Protein AF-0000000084674716 (afdb_homodimer)

Secondary structure (DSSP, 8-state):
--B-TTT-PBPEEE--TT--S-EEE-TTT--EE---PEEEEEEEEEETTEEEEEEE-SSSSTT-EE-SEEE--TT--HHHHHHHHHHHHH---EEEEEEEEEEEEGGGTEEEEEEEEEESSS-----TTEEEEEEE-GGGS-GGGBS-HHHHHHHHHHHHHHHHT----EEEE--------/--B-TTT-PBPEEE--TT--S-EEE-TTT--EE----EEEEEEEEEETTEEEEEEE-SSSSTT-EE-SEEE--TT--HHHHHHHHHHHHH---EEEEEEEEEEEEGGGTEEEEEEEEEESSS-----TTEEEEEEE-GGGS-GGGBS-HHHHHHHHHHHHHHHHT----EEEE--------

Solvent-accessible surface area (backbone atoms only — not comparable to full-atom values): 18990 Å² total; per-residue (Å²): 130,45,19,23,34,80,81,26,44,63,40,42,78,42,60,52,89,98,48,92,49,79,30,45,30,19,82,84,82,64,50,74,53,84,62,53,35,39,44,31,18,13,30,48,35,29,55,92,80,24,38,47,36,28,24,27,57,42,82,81,57,55,70,18,32,35,52,32,49,39,73,35,49,63,59,45,39,63,65,55,31,8,50,50,26,24,30,52,31,29,43,34,54,68,42,82,72,38,77,30,43,34,37,26,28,23,86,75,25,32,35,40,36,34,20,40,22,34,44,74,64,89,67,54,40,49,23,87,57,19,71,38,55,48,75,28,46,77,92,64,48,60,77,90,40,47,54,46,70,69,48,52,52,50,52,53,51,47,59,57,24,57,76,69,70,49,77,72,69,45,78,44,80,49,76,75,78,70,74,78,127,130,45,19,24,35,78,78,26,43,62,40,43,79,44,60,52,89,96,50,93,48,78,30,44,30,17,80,85,81,63,50,71,54,83,61,54,36,39,43,32,17,12,32,47,34,30,56,93,81,23,36,47,35,27,23,27,58,41,82,84,56,54,71,18,34,35,51,32,50,38,71,34,48,64,61,44,38,63,66,53,30,9,50,50,26,24,31,51,29,28,43,36,54,68,43,79,71,37,77,30,43,33,37,26,28,22,87,76,25,33,36,40,37,33,20,40,22,35,45,74,63,89,67,56,41,48,22,88,55,18,70,39,54,48,75,28,44,79,91,64,49,60,78,90,41,47,54,45,71,69,49,50,51,51,51,53,52,48,60,57,23,57,76,68,71,50,78,71,69,44,76,44,79,49,77,73,80,71,74,78,128

Organism: Aquipseudomonas alcaligenes (strain ATCC 14909 / DSM 50342 / CCUG 1425 / JCM 20561 / NBRC 14159 / NCIMB 9945 / NCTC 10367 / 1577) (NCBI:txid1215092)

Foldseek 3Di:
DAADPPPGHGWDWDADVVGDGTFTAGPVPGDTDDDAFWEKAAEQEDDVQKTKWFQFCDDDLHRFIFTQIGTDDPPDDSVRRHQVSCCQAKVFGWDDWDWAEWEDEVVRRYIYTYTYTYTPDDPIFGHPGGPTMDIDHPVRDPLVRHRDPVRNVRSVLVNVCVVVVHGDHYYYYDDPDDPPD/DAADPPPGHGWDWDADPVGDGTFTAHPVPGDTDDDAFWEKAAEQEDDVQKTKWFQFCDDDLHRFIFTQIGTDDPPDDSVRRHQVSCCQAKVFGWDDWDWAEWEDEVVRRYIYTYTYTYTPDDPIFGHPGGPTMDIDHPVRDPLVRHRDVVRNVRSVLVNVCVVVVHGDHYYYYDDPDPPPD

InterPro domains:
  IPR000086 NUDIX hydrolase domain [PF00293] (38-143)
  IPR000086 NUDIX hydrolase domain [PS51462] (36-159)
  IPR000214 Zinc finger, DNA glycosylase/AP lyase-type [PS51066] (1-31)
  IPR015797 NUDIX hydrolase-like domain superfamily [SSF55811] (2-163)
  IPR029401 Nudix hydrolase, N-terminal [PF14803] (2-35)

Radius of gyration: 21.81 Å; Cα contacts (8 Å, |Δi|>4): 860; chains: 2; bounding box: 57×58×64 Å

Structure (mmCIF, N/CA/C/O backbone):
data_AF-0000000084674716-model_v1
#
loop_
_entity.id
_entity.type
_entity.pdbx_description
1 polymer 'Putative hydrolase'
#
loop_
_atom_site.group_PDB
_atom_site.id
_atom_site.type_symbol
_atom_site.label_atom_id
_atom_site.label_alt_id
_atom_site.label_comp_id
_atom_site.label_asym_id
_atom_site.label_entity_id
_atom_site.label_seq_id
_atom_site.pdbx_PDB_ins_code
_atom_site.Cartn_x
_atom_site.Cartn_y
_atom_site.Cartn_z
_atom_site.occupancy
_atom_site.B_iso_or_equiv
_atom_site.auth_seq_id
_atom_site.auth_comp_id
_atom_site.auth_asym_id
_atom_site.auth_atom_id
_atom_site.pdbx_PDB_model_num
ATOM 1 N N . MET A 1 1 ? -18.391 -5.98 7.984 1 93.94 1 MET A N 1
ATOM 2 C CA . MET A 1 1 ? -19.281 -5.945 6.836 1 93.94 1 MET A CA 1
ATOM 3 C C . MET A 1 1 ? -20.5 -6.848 7.07 1 93.94 1 MET A C 1
ATOM 5 O O . MET A 1 1 ? -20.344 -8.008 7.453 1 93.94 1 MET A O 1
ATOM 9 N N . LYS A 1 2 ? -21.688 -6.324 6.836 1 97.12 2 LYS A N 1
ATOM 10 C CA . LYS A 1 2 ? -22.906 -7.055 7.172 1 97.12 2 LYS A CA 1
ATOM 11 C C . LYS A 1 2 ? -23.719 -7.383 5.918 1 97.12 2 LYS A C 1
ATOM 13 O O . LYS A 1 2 ? -24.422 -8.391 5.875 1 97.12 2 LYS A O 1
ATOM 18 N N . PHE A 1 3 ? -23.594 -6.566 4.949 1 98.31 3 PHE A N 1
ATOM 19 C CA . PHE A 1 3 ? -24.438 -6.738 3.768 1 98.31 3 PHE A CA 1
ATOM 20 C C . PHE A 1 3 ? -23.594 -6.676 2.496 1 98.31 3 PHE A C 1
ATOM 22 O O . PHE A 1 3 ? -22.578 -5.992 2.457 1 98.31 3 PHE A O 1
ATOM 29 N N . CYS A 1 4 ? -24.078 -7.336 1.462 1 98.25 4 CYS A N 1
ATOM 30 C CA . CYS A 1 4 ? -23.438 -7.418 0.155 1 98.25 4 CYS A CA 1
ATOM 31 C C . CYS A 1 4 ? -23.531 -6.094 -0.589 1 98.25 4 CYS A C 1
ATOM 33 O O . CYS A 1 4 ? -24.625 -5.543 -0.735 1 98.25 4 CYS A O 1
ATOM 35 N N . SER A 1 5 ? -22.438 -5.629 -1.097 1 97.56 5 SER A N 1
ATOM 36 C CA . SER A 1 5 ? -22.422 -4.348 -1.799 1 97.56 5 SER A CA 1
ATOM 37 C C . SER A 1 5 ? -22.984 -4.492 -3.213 1 97.56 5 SER A C 1
ATOM 39 O O . SER A 1 5 ? -23.203 -3.492 -3.902 1 97.56 5 SER A O 1
ATOM 41 N N . GLN A 1 6 ? -23.188 -5.668 -3.625 1 97.31 6 GLN A N 1
ATOM 42 C CA . GLN A 1 6 ? -23.641 -5.918 -4.988 1 97.31 6 GLN A CA 1
ATOM 43 C C . GLN A 1 6 ? -25.156 -6.094 -5.031 1 97.31 6 GLN A C 1
ATOM 45 O O . GLN A 1 6 ? -25.828 -5.59 -5.938 1 97.31 6 GLN A O 1
ATOM 50 N N . CYS A 1 7 ? -25.781 -6.773 -4.035 1 97.94 7 CYS A N 1
ATOM 51 C CA . CYS A 1 7 ? -27.203 -7.066 -4.16 1 97.94 7 CYS A CA 1
ATOM 52 C C . CYS A 1 7 ? -27.953 -6.68 -2.889 1 97.94 7 CYS A C 1
ATOM 54 O O . CYS A 1 7 ? -29.188 -6.785 -2.83 1 97.94 7 CYS A O 1
ATOM 56 N N . GLY A 1 8 ? -27.25 -6.332 -1.871 1 96.81 8 GLY A N 1
ATOM 57 C CA . GLY A 1 8 ? -27.891 -5.848 -0.655 1 96.81 8 GLY A CA 1
ATOM 58 C C . GLY A 1 8 ? -28.25 -6.961 0.312 1 96.81 8 GLY A C 1
ATOM 59 O O . GLY A 1 8 ? -28.75 -6.699 1.409 1 96.81 8 GLY A O 1
ATOM 60 N N . GLY A 1 9 ? -27.953 -8.148 -0.053 1 97.19 9 GLY A N 1
ATOM 61 C CA . GLY A 1 9 ? -28.25 -9.266 0.833 1 97.19 9 GLY A CA 1
ATOM 62 C C . GLY A 1 9 ? -27.25 -9.398 1.966 1 97.19 9 GLY A C 1
ATOM 63 O O . GLY A 1 9 ? -26.125 -8.891 1.878 1 97.19 9 GLY A O 1
ATOM 64 N N . PRO A 1 10 ? -27.672 -10.086 3.01 1 98 10 PRO A N 1
ATOM 65 C CA . PRO A 1 10 ? -26.734 -10.328 4.102 1 98 10 PRO A CA 1
ATOM 66 C C . PRO A 1 10 ? -25.562 -11.219 3.688 1 98 10 PRO A C 1
ATOM 68 O O . PRO A 1 10 ? -25.75 -12.156 2.908 1 98 10 PRO A O 1
ATOM 71 N N . VAL A 1 11 ? -24.359 -10.906 4.219 1 98.12 11 VAL A N 1
ATOM 72 C CA . VAL A 1 11 ? -23.188 -11.719 3.893 1 98.12 11 VAL A CA 1
ATOM 73 C C . VAL A 1 11 ? -22.875 -12.664 5.055 1 98.12 11 VAL A C 1
ATOM 75 O O . VAL A 1 11 ? -23.297 -12.422 6.188 1 98.12 11 VAL A O 1
ATOM 78 N N . GLU A 1 12 ? -22.234 -13.703 4.781 1 97.56 12 GLU A N 1
ATOM 79 C CA . GLU A 1 12 ? -21.766 -14.656 5.781 1 97.56 12 GLU A CA 1
ATOM 80 C C . GLU A 1 12 ? -20.281 -14.969 5.602 1 97.56 12 GLU A C 1
ATOM 82 O O . GLU A 1 12 ? -19.719 -14.75 4.523 1 97.56 12 GLU A O 1
ATOM 87 N N . GLN A 1 13 ? -19.672 -15.414 6.703 1 96.31 13 GLN A N 1
ATOM 88 C CA . GLN A 1 13 ? -18.266 -15.82 6.613 1 96.31 13 GLN A CA 1
ATOM 89 C C . GLN A 1 13 ? -18.141 -17.297 6.254 1 96.31 13 GLN A C 1
ATOM 91 O O . GLN A 1 13 ? -18.688 -18.156 6.953 1 96.31 13 GLN A O 1
ATOM 96 N N . ARG A 1 14 ? -17.562 -17.562 5.145 1 95.38 14 ARG A N 1
ATOM 97 C CA . ARG A 1 14 ? -17.266 -18.922 4.73 1 95.38 14 ARG A CA 1
ATOM 98 C C . ARG A 1 14 ? -16 -19 3.896 1 95.38 14 ARG A C 1
ATOM 100 O O . ARG A 1 14 ? -15.484 -17.969 3.455 1 95.38 14 ARG A O 1
ATOM 107 N N . ILE A 1 15 ? -15.438 -20.156 3.805 1 94.31 15 ILE A N 1
ATOM 108 C CA . ILE A 1 15 ? -14.273 -20.375 2.955 1 94.31 15 ILE A CA 1
ATOM 109 C C . ILE A 1 15 ? -14.719 -20.797 1.56 1 94.31 15 ILE A C 1
ATOM 111 O O . ILE A 1 15 ? -15.234 -21.906 1.375 1 94.31 15 ILE A O 1
ATOM 115 N N . PRO A 1 16 ? -14.594 -19.906 0.6 1 92.44 16 PRO A N 1
ATOM 116 C CA . PRO A 1 16 ? -14.984 -20.266 -0.764 1 92.44 16 PRO A CA 1
ATOM 117 C C . PRO A 1 16 ? -14.164 -21.422 -1.324 1 92.44 16 PRO A C 1
ATOM 119 O O . PRO A 1 16 ? -13.102 -21.75 -0.787 1 92.44 16 PRO A O 1
ATOM 122 N N . GLN A 1 17 ? -14.688 -22.016 -2.398 1 84.94 17 GLN A N 1
ATOM 123 C CA . GLN A 1 17 ? -13.93 -23.047 -3.086 1 84.94 17 GLN A CA 1
ATOM 124 C C . GLN A 1 17 ? -12.609 -22.484 -3.623 1 84.94 17 GLN A C 1
ATOM 126 O O . GLN A 1 17 ? -12.586 -21.422 -4.234 1 84.94 17 GLN A O 1
ATOM 131 N N . GLY A 1 18 ? -11.547 -23.156 -3.416 1 80.62 18 GLY A N 1
ATOM 132 C CA . GLY A 1 18 ? -10.25 -22.719 -3.922 1 80.62 18 GLY A CA 1
ATOM 133 C C . GLY A 1 18 ? -9.57 -21.719 -3.025 1 80.62 18 GLY A C 1
ATOM 134 O O . GLY A 1 18 ? -8.469 -21.25 -3.332 1 80.62 18 GLY A O 1
ATOM 135 N N . ASP A 1 19 ? -10.297 -21.375 -1.939 1 87.62 19 ASP A N 1
ATOM 136 C CA . ASP A 1 19 ? -9.766 -20.422 -0.97 1 87.62 19 ASP A CA 1
ATOM 137 C C . ASP A 1 19 ? -9.477 -21.094 0.365 1 87.62 19 ASP A C 1
ATOM 139 O O . ASP A 1 19 ? -9.883 -22.234 0.593 1 87.62 19 ASP A O 1
ATOM 143 N N . ASN A 1 20 ? -8.539 -20.484 1.093 1 86.25 20 ASN A N 1
ATOM 144 C CA . ASN A 1 20 ? -8.188 -21.094 2.371 1 86.25 20 ASN A CA 1
ATOM 145 C C . ASN A 1 20 ? -8.469 -20.156 3.537 1 86.25 20 ASN A C 1
ATOM 147 O O . ASN A 1 20 ? -7.973 -20.375 4.645 1 86.25 20 ASN A O 1
ATOM 151 N N . ARG A 1 21 ? -9.18 -19.094 3.271 1 90.5 21 ARG A N 1
ATOM 152 C CA . ARG A 1 21 ? -9.477 -18.109 4.316 1 90.5 21 ARG A CA 1
ATOM 153 C C . ARG A 1 21 ? -10.969 -17.797 4.359 1 90.5 21 ARG A C 1
ATOM 155 O O . ARG A 1 21 ? -11.664 -17.938 3.35 1 90.5 21 ARG A O 1
ATOM 162 N N . LEU A 1 22 ? -11.375 -17.422 5.559 1 94.5 22 LEU A N 1
ATOM 163 C CA . LEU A 1 22 ? -12.75 -16.969 5.688 1 94.5 22 LEU A CA 1
ATOM 164 C C . LEU A 1 22 ? -12.961 -15.664 4.922 1 94.5 22 LEU A C 1
ATOM 166 O O . LEU A 1 22 ? -12.141 -14.742 5.012 1 94.5 22 LEU A O 1
ATOM 170 N N . ARG A 1 23 ? -13.992 -15.68 4.18 1 96.75 23 ARG A N 1
ATOM 171 C CA . ARG A 1 23 ? -14.391 -14.5 3.41 1 96.75 23 ARG A CA 1
ATOM 172 C C . ARG A 1 23 ? -15.836 -14.109 3.711 1 96.75 23 ARG A C 1
ATOM 174 O O . ARG A 1 23 ? -16.625 -14.945 4.145 1 96.75 23 ARG A O 1
ATOM 181 N N . TYR A 1 24 ? -16.125 -12.781 3.576 1 97.31 24 TYR A N 1
ATOM 182 C CA . TYR A 1 24 ? -17.516 -12.367 3.492 1 97.31 24 TYR A CA 1
ATOM 183 C C . TYR A 1 24 ? -18.125 -12.766 2.154 1 97.31 24 TYR A C 1
ATOM 185 O O . TYR A 1 24 ? -17.719 -12.266 1.104 1 97.31 24 TYR A O 1
ATOM 193 N N . VAL A 1 25 ? -19.062 -13.695 2.207 1 98 25 VAL A N 1
ATOM 194 C CA . VAL A 1 25 ? -19.656 -14.227 0.989 1 98 25 VAL A CA 1
ATOM 195 C C . VAL A 1 25 ? -21.172 -13.984 1.01 1 98 25 VAL A C 1
ATOM 197 O O . VAL A 1 25 ? -21.828 -14.219 2.025 1 98 25 VAL A O 1
ATOM 200 N N . CYS A 1 26 ? -21.719 -13.453 -0.089 1 97.75 26 CYS A N 1
ATOM 201 C CA . CYS A 1 26 ? -23.156 -13.32 -0.228 1 97.75 26 CYS A CA 1
ATOM 202 C C . CYS A 1 26 ? -23.781 -14.602 -0.757 1 97.75 26 CYS A C 1
ATOM 204 O O . CYS A 1 26 ? -23.516 -15.008 -1.889 1 97.75 26 CYS A O 1
ATOM 206 N N . PRO A 1 27 ? -24.594 -15.242 -0.034 1 97.12 27 PRO A N 1
ATOM 207 C CA . PRO A 1 27 ? -25.219 -16.469 -0.519 1 97.12 27 PRO A CA 1
ATOM 208 C C . PRO A 1 27 ? -26.219 -16.234 -1.646 1 97.12 27 PRO A C 1
ATOM 210 O O . PRO A 1 27 ? -26.609 -17.172 -2.34 1 97.12 27 PRO A O 1
ATOM 213 N N . GLN A 1 28 ? -26.625 -15.062 -1.721 1 96.69 28 GLN A N 1
ATOM 214 C CA . GLN A 1 28 ? -27.641 -14.734 -2.719 1 96.69 28 GLN A CA 1
ATOM 215 C C . GLN A 1 28 ? -27.016 -14.602 -4.109 1 96.69 28 GLN A C 1
ATOM 217 O O . GLN A 1 28 ? -27.484 -15.227 -5.062 1 96.69 28 GLN A O 1
ATOM 222 N N . CYS A 1 29 ? -26.016 -13.75 -4.273 1 97.5 29 CYS A N 1
ATOM 223 C CA . CYS A 1 29 ? -25.453 -13.523 -5.594 1 97.5 29 CYS A CA 1
ATOM 224 C C . CYS A 1 29 ? -24.078 -14.164 -5.715 1 97.5 29 CYS A C 1
ATOM 226 O O . CYS A 1 29 ? -23.438 -14.07 -6.758 1 97.5 29 CYS A O 1
ATOM 228 N N . GLN A 1 30 ? -23.484 -14.68 -4.707 1 96.31 30 GLN A N 1
ATOM 229 C CA . GLN A 1 30 ? -22.25 -15.469 -4.66 1 96.31 30 GLN A CA 1
ATOM 230 C C . GLN A 1 30 ? -21.016 -14.578 -4.707 1 96.31 30 GLN A C 1
ATOM 232 O O . GLN A 1 30 ? -19.891 -15.07 -4.828 1 96.31 30 GLN A O 1
ATOM 237 N N . THR A 1 31 ? -21.297 -13.336 -4.516 1 96.94 31 THR A N 1
ATOM 238 C CA . THR A 1 31 ? -20.172 -12.414 -4.508 1 96.94 31 THR A CA 1
ATOM 239 C C . THR A 1 31 ? -19.281 -12.648 -3.283 1 96.94 31 THR A C 1
ATOM 241 O O . THR A 1 31 ? -19.797 -12.82 -2.172 1 96.94 31 THR A O 1
ATOM 244 N N . ILE A 1 32 ? -17.953 -12.766 -3.535 1 96.5 32 ILE A N 1
ATOM 245 C CA . ILE A 1 32 ? -16.969 -12.844 -2.459 1 96.5 32 ILE A CA 1
ATOM 246 C C . ILE A 1 32 ? -16.375 -11.461 -2.197 1 96.5 32 ILE A C 1
ATOM 248 O O . ILE A 1 32 ? -15.898 -10.805 -3.119 1 96.5 32 ILE A O 1
ATOM 252 N N . HIS A 1 33 ? -16.406 -10.953 -0.973 1 96.38 33 HIS A N 1
ATOM 253 C CA . HIS A 1 33 ? -15.898 -9.633 -0.621 1 96.38 33 HIS A CA 1
ATOM 254 C C . HIS A 1 33 ? -14.531 -9.734 0.045 1 96.38 33 HIS A C 1
ATOM 256 O O . HIS A 1 33 ? -14.438 -10.008 1.244 1 96.38 33 HIS A O 1
ATOM 262 N N . TYR A 1 34 ? -13.562 -9.438 -0.759 1 94.56 34 TYR A N 1
ATOM 263 C CA . TYR A 1 34 ? -12.188 -9.461 -0.272 1 94.56 34 TYR A CA 1
ATOM 264 C C . TYR A 1 34 ? -11.852 -8.18 0.477 1 94.56 34 TYR A C 1
ATOM 266 O O . TYR A 1 34 ? -12.336 -7.102 0.123 1 94.56 34 TYR A O 1
ATOM 274 N N . GLN A 1 35 ? -11.07 -8.297 1.489 1 94.81 35 GLN A N 1
ATOM 275 C CA . GLN A 1 35 ? -10.586 -7.152 2.252 1 94.81 35 GLN A CA 1
ATOM 276 C C . GLN A 1 35 ? -9.086 -6.957 2.059 1 94.81 35 GLN A C 1
ATOM 278 O O . GLN A 1 35 ? -8.328 -7.926 2.021 1 94.81 35 GLN A O 1
ATOM 283 N N . ASN A 1 36 ? -8.703 -5.805 1.87 1 97.81 36 ASN A N 1
ATOM 284 C CA . ASN A 1 36 ? -7.32 -5.391 1.636 1 97.81 36 ASN A CA 1
ATOM 285 C C . ASN A 1 36 ? -6.914 -4.242 2.555 1 97.81 36 ASN A C 1
ATOM 287 O O . ASN A 1 36 ? -7.734 -3.381 2.877 1 97.81 36 ASN A O 1
ATOM 291 N N . PRO A 1 37 ? -5.656 -4.281 3.043 1 98.5 37 PRO A N 1
ATOM 292 C CA . PRO A 1 37 ? -5.223 -3.168 3.891 1 98.5 37 PRO A CA 1
ATOM 293 C C . PRO A 1 37 ? -5.367 -1.812 3.203 1 98.5 37 PRO A C 1
ATOM 295 O O . PRO A 1 37 ? -5.305 -1.73 1.974 1 98.5 37 PRO A O 1
ATOM 298 N N . ARG A 1 38 ? -5.551 -0.788 3.994 1 98.5 38 ARG A N 1
ATOM 299 C CA . ARG A 1 38 ? -5.676 0.564 3.459 1 98.5 38 ARG A CA 1
ATOM 300 C C . ARG A 1 38 ? -4.332 1.287 3.486 1 98.5 38 ARG A C 1
ATOM 302 O O . ARG A 1 38 ? -3.527 1.079 4.395 1 98.5 38 ARG A O 1
ATOM 309 N N . ILE A 1 39 ? -4.125 2.145 2.561 1 98.88 39 ILE A N 1
ATOM 310 C CA . ILE A 1 39 ? -2.873 2.889 2.455 1 98.88 39 ILE A CA 1
ATOM 311 C C . ILE A 1 39 ? -3.078 4.316 2.951 1 98.88 39 ILE A C 1
ATOM 313 O O . ILE A 1 39 ? -4.023 4.996 2.539 1 98.88 39 ILE A O 1
ATOM 317 N N . VAL A 1 40 ? -2.281 4.723 3.863 1 98.75 40 VAL A N 1
ATOM 318 C CA . VAL A 1 40 ? -2.174 6.109 4.305 1 98.75 40 VAL A CA 1
ATOM 319 C C . VAL A 1 40 ? -0.891 6.73 3.762 1 98.75 40 VAL A C 1
ATOM 321 O O . VAL A 1 40 ? 0.205 6.215 3.998 1 98.75 40 VAL A O 1
ATOM 324 N N . ALA A 1 41 ? -1.014 7.781 3.039 1 98.88 41 ALA A N 1
ATOM 325 C CA . ALA A 1 41 ? 0.142 8.43 2.43 1 98.88 41 ALA A CA 1
ATOM 326 C C . ALA A 1 41 ? 0.286 9.867 2.924 1 98.88 41 ALA A C 1
ATOM 328 O O . ALA A 1 41 ? -0.709 10.578 3.084 1 98.88 41 ALA A O 1
ATOM 329 N N . GLY A 1 42 ? 1.519 10.273 3.129 1 98.88 42 GLY A N 1
ATOM 330 C CA . GLY A 1 42 ? 1.792 11.625 3.576 1 98.88 42 GLY A CA 1
ATOM 331 C C . GLY A 1 42 ? 3.186 12.102 3.217 1 98.88 42 GLY A C 1
ATOM 332 O O . GLY A 1 42 ? 3.92 11.414 2.506 1 98.88 42 GLY A O 1
ATOM 333 N N . CYS A 1 43 ? 3.514 13.328 3.654 1 98.88 43 CYS A N 1
ATOM 334 C CA . CYS A 1 43 ? 4.82 13.922 3.41 1 98.88 43 CYS A CA 1
ATOM 335 C C . CYS A 1 43 ? 5.512 14.273 4.723 1 98.88 43 CYS A C 1
ATOM 337 O O . CYS A 1 43 ? 4.852 14.555 5.723 1 98.88 43 CYS A O 1
ATOM 339 N N . LEU A 1 44 ? 6.746 14.141 4.711 1 98.94 44 LEU A N 1
ATOM 340 C CA . LEU A 1 44 ? 7.648 14.891 5.578 1 98.94 44 LEU A CA 1
ATOM 341 C C . LEU A 1 44 ? 8.148 16.156 4.883 1 98.94 44 LEU A C 1
ATOM 343 O O . LEU A 1 44 ? 9.18 16.125 4.203 1 98.94 44 LEU A O 1
ATOM 347 N N . PRO A 1 45 ? 7.418 17.234 4.996 1 98.94 45 PRO A N 1
ATOM 348 C CA . PRO A 1 45 ? 7.836 18.469 4.324 1 98.94 45 PRO A CA 1
ATOM 349 C C . PRO A 1 45 ? 9.039 19.125 4.996 1 98.94 45 PRO A C 1
ATOM 351 O O . PRO A 1 45 ? 9.031 19.328 6.215 1 98.94 45 PRO A O 1
ATOM 354 N N . VAL A 1 46 ? 9.969 19.5 4.18 1 98.88 46 VAL A N 1
ATOM 355 C CA . VAL A 1 46 ? 11.227 20.016 4.707 1 98.88 46 VAL A CA 1
ATOM 356 C C . VAL A 1 46 ? 11.477 21.422 4.176 1 98.88 46 VAL A C 1
ATOM 358 O O . VAL A 1 46 ? 11.25 21.703 2.994 1 98.88 46 VAL A O 1
ATOM 361 N N . TRP A 1 47 ? 11.906 22.281 4.984 1 98.69 47 TRP A N 1
ATOM 362 C CA . TRP A 1 47 ? 12.438 23.609 4.664 1 98.69 47 TRP A CA 1
ATOM 363 C C . TRP A 1 47 ? 13.789 23.828 5.324 1 98.69 47 TRP A C 1
ATOM 365 O O . TRP A 1 47 ? 13.859 24.094 6.527 1 98.69 47 TRP A O 1
ATOM 375 N N . GLY A 1 48 ? 14.883 23.703 4.488 1 96.38 48 GLY A N 1
ATOM 376 C CA . GLY A 1 48 ? 16.188 23.734 5.117 1 96.38 48 GLY A CA 1
ATOM 377 C C . GLY A 1 48 ? 16.406 22.609 6.109 1 96.38 48 GLY A C 1
ATOM 378 O O . GLY A 1 48 ? 16.375 21.438 5.738 1 96.38 48 GLY A O 1
ATOM 379 N N . GLU A 1 49 ? 16.516 23.047 7.395 1 96.25 49 GLU A N 1
ATOM 380 C CA . GLU A 1 49 ? 16.75 22.047 8.438 1 96.25 49 GLU A CA 1
ATOM 381 C C . GLU A 1 49 ? 15.469 21.75 9.219 1 96.25 49 GLU A C 1
ATOM 383 O O . GLU A 1 49 ? 15.469 20.922 10.125 1 96.25 49 GLU A O 1
ATOM 388 N N . GLN A 1 50 ? 14.453 22.359 8.828 1 98.69 50 GLN A N 1
ATOM 389 C CA . GLN A 1 50 ? 13.219 22.25 9.594 1 98.69 50 GLN A CA 1
ATOM 390 C C . GLN A 1 50 ? 12.227 21.312 8.906 1 98.69 50 GLN A C 1
ATOM 392 O O . GLN A 1 50 ? 12.32 21.062 7.703 1 98.69 50 GLN A O 1
ATOM 397 N N . VAL A 1 51 ? 11.297 20.828 9.711 1 98.94 51 VAL A N 1
ATOM 398 C CA . VAL A 1 51 ? 10.211 20 9.211 1 98.94 51 VAL A CA 1
ATOM 399 C C . VAL A 1 51 ? 8.867 20.625 9.562 1 98.94 51 VAL A C 1
ATOM 401 O O . VAL A 1 51 ? 8.719 21.25 10.617 1 98.94 51 VAL A O 1
ATOM 404 N N . LEU A 1 52 ? 7.875 20.531 8.664 1 98.94 52 LEU A N 1
ATOM 405 C CA . LEU A 1 52 ? 6.531 21.062 8.883 1 98.94 52 LEU A CA 1
AT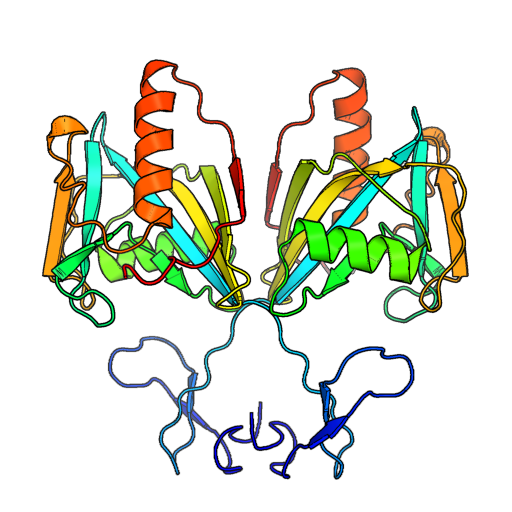OM 406 C C . LEU A 1 52 ? 5.633 20.016 9.539 1 98.94 52 LEU A C 1
ATOM 408 O O . LEU A 1 52 ? 5.516 18.891 9.039 1 98.94 52 LEU A O 1
ATOM 412 N N . LEU A 1 53 ? 5.074 20.344 10.656 1 98.94 53 LEU A N 1
ATOM 413 C CA . LEU A 1 53 ? 4.129 19.453 11.336 1 98.94 53 LEU A CA 1
ATOM 414 C C . LEU A 1 53 ? 2.762 20.125 11.461 1 98.94 53 LEU A C 1
ATOM 416 O O . LEU A 1 53 ? 2.658 21.344 11.43 1 98.94 53 LEU A O 1
ATOM 420 N N . CYS A 1 54 ? 1.808 19.328 11.547 1 98.88 54 CYS A N 1
ATOM 421 C CA . CYS A 1 54 ? 0.431 19.75 11.766 1 98.88 54 CYS A CA 1
ATOM 422 C C . CYS A 1 54 ? -0.074 19.297 13.133 1 98.88 54 CYS A C 1
ATOM 424 O O . CYS A 1 54 ? 0.161 18.156 13.531 1 98.88 54 CYS A O 1
ATOM 426 N N . ARG A 1 55 ? -0.734 20.141 13.805 1 98.81 55 ARG A N 1
ATOM 427 C CA . ARG A 1 55 ? -1.432 19.766 15.031 1 98.81 55 ARG A CA 1
ATOM 428 C C . ARG A 1 55 ? -2.869 19.344 14.734 1 98.81 55 ARG A C 1
ATOM 430 O O . ARG A 1 55 ? -3.643 20.125 14.172 1 98.81 55 ARG A O 1
ATOM 437 N N . ARG A 1 56 ? -3.258 18.125 15.156 1 98.38 56 ARG A N 1
ATOM 438 C CA . ARG A 1 56 ? -4.516 17.531 14.719 1 98.38 56 ARG A CA 1
ATOM 439 C C . ARG A 1 56 ? -5.707 18.219 15.367 1 98.38 56 ARG A C 1
ATOM 441 O O . ARG A 1 56 ? -5.707 18.469 16.578 1 98.38 56 ARG A O 1
ATOM 448 N N . ALA A 1 57 ? -6.742 18.5 14.547 1 97.62 57 ALA A N 1
ATOM 449 C CA . ALA A 1 57 ? -7.992 19.094 15.008 1 97.62 57 ALA A CA 1
ATOM 450 C C . ALA A 1 57 ? -9.078 18.031 15.188 1 97.62 57 ALA A C 1
ATOM 452 O O . ALA A 1 57 ? -10.203 18.344 15.562 1 97.62 57 ALA A O 1
ATOM 453 N N . ILE A 1 58 ? -8.742 16.812 14.867 1 94.38 58 ILE A N 1
ATOM 454 C CA . ILE A 1 58 ? -9.742 15.742 14.836 1 94.38 58 ILE A CA 1
ATOM 455 C C . ILE A 1 58 ? -9.258 14.562 15.68 1 94.38 58 ILE A C 1
ATOM 457 O O . ILE A 1 58 ? -8.062 14.453 15.984 1 94.38 58 ILE A O 1
ATOM 461 N N . GLU A 1 59 ? -10.305 13.742 16.016 1 94.69 59 GLU A N 1
ATOM 462 C CA . GLU A 1 59 ? -9.992 12.492 16.719 1 94.69 59 GLU A CA 1
ATOM 463 C C . GLU A 1 59 ? -9.57 11.406 15.734 1 94.69 59 GLU A C 1
ATOM 465 O O . GLU A 1 59 ? -9.93 11.445 14.555 1 94.69 59 GLU A O 1
ATOM 470 N N . PRO A 1 60 ? -8.789 10.359 16.156 1 94.25 60 PRO A N 1
ATOM 471 C CA . PRO A 1 60 ? -8.156 10.258 17.469 1 94.25 60 PRO A CA 1
ATOM 472 C C . PRO A 1 60 ? -6.957 11.188 17.625 1 94.25 60 PRO A C 1
ATOM 474 O O . PRO A 1 60 ? -6.426 11.688 16.641 1 94.25 60 PRO A O 1
ATOM 477 N N . ARG A 1 61 ? -6.465 11.422 18.859 1 95.81 61 ARG A N 1
ATOM 478 C CA . ARG A 1 61 ? -5.266 12.164 19.25 1 95.81 61 ARG A CA 1
ATOM 479 C C . ARG A 1 61 ? -5.375 13.633 18.859 1 95.81 61 ARG A C 1
ATOM 481 O O . ARG A 1 61 ? -4.426 14.211 18.344 1 95.81 61 ARG A O 1
ATOM 488 N N . ARG A 1 62 ? -6.566 14.211 19.047 1 97.5 62 ARG A N 1
ATOM 489 C CA . ARG A 1 62 ? -6.723 15.648 18.844 1 97.5 62 ARG A CA 1
ATOM 490 C C . ARG A 1 62 ? -5.703 16.438 19.656 1 97.5 62 ARG A C 1
ATOM 492 O O . ARG A 1 62 ? -5.477 16.125 20.844 1 97.5 62 ARG A O 1
ATOM 499 N N . GLY A 1 63 ? -5.102 17.391 19.031 1 98.44 63 GLY A N 1
ATOM 500 C CA . GLY A 1 63 ? -4.156 18.234 19.734 1 98.44 63 GLY A CA 1
ATOM 501 C C . GLY A 1 63 ? -2.725 17.75 19.641 1 98.44 63 GLY A C 1
ATOM 502 O O . GLY A 1 63 ? -1.792 18.453 20.047 1 98.44 63 GLY A O 1
ATOM 503 N N . PHE A 1 64 ? -2.527 16.578 19.141 1 98.75 64 PHE A N 1
ATOM 504 C CA . PHE A 1 64 ? -1.185 16.031 18.984 1 98.75 64 PHE A CA 1
ATOM 505 C C . PHE A 1 64 ? -0.638 16.344 17.594 1 98.75 64 PHE A C 1
ATOM 507 O O . PHE A 1 64 ? -1.404 16.594 16.656 1 98.75 64 PHE A O 1
ATOM 514 N N . TRP A 1 65 ? 0.668 16.391 17.516 1 98.88 65 TRP A N 1
ATOM 515 C CA . TRP A 1 65 ? 1.343 16.766 16.266 1 98.88 65 TRP A CA 1
ATOM 516 C C . TRP A 1 65 ? 1.561 15.547 15.375 1 98.88 65 TRP A C 1
ATOM 518 O O . TRP A 1 65 ? 1.807 14.445 15.867 1 98.88 65 TRP A O 1
ATOM 528 N N . THR A 1 66 ? 1.447 15.773 14.117 1 98.81 66 THR A N 1
ATOM 529 C CA . THR A 1 66 ? 1.616 14.703 13.133 1 98.81 66 THR A CA 1
ATOM 530 C C . THR A 1 66 ? 2.213 15.25 11.844 1 98.81 66 THR A C 1
ATOM 532 O O . THR A 1 66 ? 2.387 16.453 11.688 1 98.81 66 THR A O 1
ATOM 535 N N . LEU A 1 67 ? 2.711 14.422 10.969 1 98.94 67 LEU A N 1
ATOM 536 C CA . LEU A 1 67 ? 2.969 14.742 9.57 1 98.94 67 LEU A CA 1
ATOM 537 C C . LEU A 1 67 ? 1.673 14.758 8.773 1 98.94 67 LEU A C 1
ATOM 539 O O . LEU A 1 67 ? 0.776 13.945 9.016 1 98.94 67 LEU A O 1
ATOM 543 N N . PRO A 1 68 ? 1.562 15.734 7.848 1 98.88 68 PRO A N 1
ATOM 544 C CA . PRO A 1 68 ? 0.354 15.672 7.02 1 98.88 68 PRO A CA 1
ATOM 545 C C . PRO A 1 68 ? 0.225 14.359 6.254 1 98.88 68 PRO A C 1
ATOM 547 O O . PRO A 1 68 ? 1.142 13.977 5.523 1 98.88 68 PRO A O 1
ATOM 550 N N . ALA A 1 69 ? -0.864 13.695 6.406 1 98.62 69 ALA A N 1
ATOM 551 C CA . ALA A 1 69 ? -1.108 12.383 5.805 1 98.62 69 ALA A CA 1
ATOM 552 C C . ALA A 1 69 ? -2.594 12.039 5.84 1 98.62 69 ALA A C 1
ATOM 554 O O . ALA A 1 69 ? -3.357 12.617 6.613 1 98.62 69 ALA A O 1
ATOM 555 N N . GLY A 1 70 ? -2.986 11.109 5.051 1 97.56 70 GLY A N 1
ATOM 556 C CA . GLY A 1 70 ? -4.348 10.594 5.008 1 97.56 70 GLY A CA 1
ATOM 557 C C . GLY A 1 70 ? -4.512 9.414 4.07 1 97.56 70 GLY A C 1
ATOM 558 O O . GLY A 1 70 ? -3.553 9 3.414 1 97.56 70 GLY A O 1
ATOM 559 N N . PHE A 1 71 ? -5.703 8.93 4.031 1 97.94 71 PHE A N 1
ATOM 560 C CA . PHE A 1 71 ? -5.984 7.758 3.205 1 97.94 71 PHE A CA 1
ATOM 561 C C . PHE A 1 71 ? -5.844 8.094 1.726 1 97.94 71 PHE A C 1
ATOM 563 O O . PHE A 1 71 ? -6.246 9.18 1.29 1 97.94 71 PHE A O 1
ATOM 570 N N . MET A 1 72 ? -5.285 7.16 0.974 1 98.44 72 MET A N 1
ATOM 571 C CA . MET A 1 72 ? -5.211 7.309 -0.477 1 98.44 72 MET A CA 1
ATOM 572 C C . MET A 1 72 ? -6.598 7.219 -1.104 1 98.44 72 MET A C 1
ATOM 574 O O . MET A 1 72 ? -7.504 6.613 -0.532 1 98.44 72 MET A O 1
ATOM 578 N N . GLU A 1 73 ? -6.695 7.852 -2.234 1 97.44 73 GLU A N 1
ATOM 579 C CA . GLU A 1 73 ? -7.879 7.754 -3.084 1 97.44 73 GLU A CA 1
ATOM 580 C C . GLU A 1 73 ? -7.582 6.953 -4.352 1 97.44 73 GLU A C 1
ATOM 582 O O . GLU A 1 73 ? -6.441 6.926 -4.82 1 97.44 73 GLU A O 1
ATOM 587 N N . ASN A 1 74 ? -8.68 6.328 -4.875 1 96.69 74 ASN A N 1
ATOM 588 C CA . ASN A 1 74 ? -8.516 5.68 -6.172 1 96.69 74 ASN A CA 1
ATOM 589 C C . ASN A 1 74 ? -8.102 6.676 -7.25 1 96.69 74 ASN A C 1
ATOM 591 O O . ASN A 1 74 ? -8.547 7.828 -7.238 1 96.69 74 ASN A O 1
ATOM 595 N N . GLY A 1 75 ? -7.23 6.184 -8.164 1 96.56 75 GLY A N 1
ATOM 596 C CA . GLY A 1 75 ? -6.887 7 -9.32 1 96.56 75 GLY A CA 1
ATOM 597 C C . GLY A 1 75 ? -5.684 7.891 -9.078 1 96.56 75 GLY A C 1
ATOM 598 O O . GLY A 1 75 ? -5.332 8.711 -9.93 1 96.56 75 GLY A O 1
ATOM 599 N N . GLU A 1 76 ? -5.047 7.762 -7.977 1 97.56 76 GLU A N 1
ATOM 600 C CA . GLU A 1 76 ? -3.871 8.586 -7.715 1 97.56 76 GLU A CA 1
ATOM 601 C C . GLU A 1 76 ? -2.66 7.727 -7.363 1 97.56 76 GLU A C 1
ATOM 603 O O . GLU A 1 76 ? -2.807 6.57 -6.965 1 97.56 76 GLU A O 1
ATOM 608 N N . THR A 1 77 ? -1.474 8.258 -7.539 1 98.5 77 THR A N 1
ATOM 609 C CA . THR A 1 77 ? -0.245 7.641 -7.051 1 98.5 77 THR A CA 1
ATOM 610 C C . THR A 1 77 ? -0.044 7.934 -5.566 1 98.5 77 THR A C 1
ATOM 612 O O . THR A 1 77 ? -0.718 8.797 -5.004 1 98.5 77 THR A O 1
ATOM 615 N N . MET A 1 78 ? 0.836 7.203 -4.961 1 98.75 78 MET A N 1
ATOM 616 C CA . MET A 1 78 ? 1.169 7.477 -3.566 1 98.75 78 MET A CA 1
ATOM 617 C C . MET A 1 78 ? 1.636 8.914 -3.391 1 98.75 78 MET A C 1
ATOM 619 O O . MET A 1 78 ? 1.229 9.594 -2.445 1 98.75 78 MET A O 1
ATOM 623 N N . ALA A 1 79 ? 2.484 9.383 -4.297 1 98.81 79 ALA A N 1
ATOM 624 C CA . ALA A 1 79 ? 3.01 10.75 -4.223 1 98.81 79 ALA A CA 1
ATOM 625 C C . ALA A 1 79 ? 1.892 11.773 -4.355 1 98.81 79 ALA A C 1
ATOM 627 O O . ALA A 1 79 ? 1.86 12.766 -3.623 1 98.81 79 ALA A O 1
ATOM 628 N N . GLU A 1 80 ? 1.008 11.539 -5.297 1 98.5 80 GLU A N 1
ATOM 629 C CA . GLU A 1 80 ? -0.123 12.438 -5.484 1 98.5 80 GLU A CA 1
ATOM 630 C C . GLU A 1 80 ? -0.998 12.492 -4.234 1 98.5 80 GLU A C 1
ATOM 632 O O . GLU A 1 80 ? -1.465 13.562 -3.842 1 98.5 80 GLU A O 1
ATOM 637 N N . ALA A 1 81 ? -1.248 11.352 -3.65 1 98.62 81 ALA A N 1
ATOM 638 C CA . ALA A 1 81 ? -2.012 11.297 -2.406 1 98.62 81 ALA A CA 1
ATOM 639 C C . ALA A 1 81 ? -1.32 12.102 -1.306 1 98.62 81 ALA A C 1
ATOM 641 O O . ALA A 1 81 ? -1.964 12.883 -0.602 1 98.62 81 ALA A O 1
ATOM 642 N N . ALA A 1 82 ? -0.001 11.906 -1.181 1 98.88 82 ALA A N 1
ATOM 643 C CA . ALA A 1 82 ? 0.785 12.602 -0.168 1 98.88 82 ALA A CA 1
ATOM 644 C C . ALA A 1 82 ? 0.705 14.117 -0.361 1 98.88 82 ALA A C 1
ATOM 646 O O . ALA A 1 82 ? 0.518 14.859 0.604 1 98.88 82 ALA A O 1
ATOM 647 N N . MET A 1 83 ? 0.808 14.539 -1.608 1 98.81 83 MET A N 1
ATOM 648 C CA . MET A 1 83 ? 0.733 15.961 -1.932 1 98.81 83 MET A CA 1
ATOM 649 C C . MET A 1 83 ? -0.656 16.516 -1.633 1 98.81 83 MET A C 1
ATOM 651 O O . MET A 1 83 ? -0.787 17.609 -1.077 1 98.81 83 MET A O 1
ATOM 655 N N . ARG A 1 84 ? -1.65 15.758 -2.025 1 97.94 84 ARG A N 1
ATOM 656 C CA . ARG A 1 84 ? -3.023 16.188 -1.784 1 97.94 84 ARG A CA 1
ATOM 657 C C . ARG A 1 84 ? -3.285 16.375 -0.293 1 97.94 84 ARG A C 1
ATOM 659 O O . ARG A 1 84 ? -3.83 17.406 0.122 1 97.94 84 ARG A O 1
ATOM 666 N N . GLU A 1 85 ? -2.91 15.414 0.525 1 98.19 85 GLU A N 1
ATOM 667 C CA . GLU A 1 85 ? -3.121 15.484 1.969 1 98.19 85 GLU A CA 1
ATOM 668 C C . GLU A 1 85 ? -2.33 16.641 2.584 1 98.19 85 GLU A C 1
ATOM 670 O O . GLU A 1 85 ? -2.773 17.25 3.557 1 98.19 85 GLU A O 1
ATOM 675 N N . THR A 1 86 ? -1.113 16.891 2.074 1 98.81 86 THR A N 1
ATOM 676 C CA . THR A 1 86 ? -0.298 18 2.545 1 98.81 86 THR A CA 1
ATOM 677 C C . THR A 1 86 ? -1.003 19.328 2.293 1 98.81 86 THR A C 1
ATOM 679 O O . THR A 1 86 ? -1.015 20.203 3.16 1 98.81 86 THR A O 1
ATOM 682 N N . ASP A 1 87 ? -1.592 19.422 1.141 1 98.19 87 ASP A N 1
ATOM 683 C CA . ASP A 1 87 ? -2.375 20.609 0.815 1 98.19 87 ASP A CA 1
ATOM 684 C C . ASP A 1 87 ? -3.615 20.719 1.7 1 98.19 87 ASP A C 1
ATOM 686 O O . ASP A 1 87 ? -3.92 21.781 2.23 1 98.19 87 ASP A O 1
ATOM 690 N N . GLU A 1 88 ? -4.332 19.641 1.89 1 96.75 88 GLU A N 1
ATOM 691 C CA . GLU A 1 88 ? -5.578 19.625 2.646 1 96.75 88 GLU A CA 1
ATOM 692 C C . GLU A 1 88 ? -5.336 19.953 4.117 1 96.75 88 GLU A C 1
ATOM 694 O O . GLU A 1 88 ? -6.117 20.688 4.727 1 96.75 88 GLU A O 1
ATOM 699 N N . GLU A 1 89 ? -4.277 19.422 4.699 1 97.88 89 GLU A N 1
ATOM 700 C CA . GLU A 1 89 ? -4.09 19.531 6.141 1 97.88 89 GLU A CA 1
ATOM 701 C C . GLU A 1 89 ? -3.227 20.734 6.496 1 97.88 89 GLU A C 1
ATOM 703 O O . GLU A 1 89 ? -3.352 21.297 7.586 1 97.88 89 GLU A O 1
ATOM 708 N N . ALA A 1 90 ? -2.33 21.219 5.59 1 98.75 90 ALA A N 1
ATOM 709 C CA . ALA A 1 90 ? -1.363 22.25 5.934 1 98.75 90 ALA A CA 1
ATOM 710 C C . ALA A 1 90 ? -1.381 23.375 4.902 1 98.75 90 ALA A C 1
ATOM 712 O O . ALA A 1 90 ? -0.625 24.344 5.02 1 98.75 90 ALA A O 1
ATOM 713 N N . CYS A 1 91 ? -2.217 23.266 3.836 1 98.56 91 CYS A N 1
ATOM 714 C CA . CYS A 1 91 ? -2.234 24.219 2.736 1 98.56 91 CYS A CA 1
ATOM 715 C C . CYS A 1 91 ? -0.823 24.5 2.236 1 98.56 91 CYS A C 1
ATOM 717 O O . CYS A 1 91 ? -0.48 25.656 1.948 1 98.56 91 CYS A O 1
ATOM 719 N N . ALA A 1 92 ? -0.049 23.531 2.236 1 98.88 92 ALA A N 1
ATOM 720 C CA . ALA A 1 92 ? 1.353 23.656 1.844 1 98.88 92 ALA A CA 1
ATOM 721 C C . ALA A 1 92 ? 1.601 23.016 0.483 1 98.88 92 ALA A C 1
ATOM 723 O O . ALA A 1 92 ? 1.007 21.984 0.158 1 98.88 92 ALA A O 1
ATOM 724 N N . ARG A 1 93 ? 2.461 23.641 -0.227 1 98.62 93 ARG A N 1
ATOM 725 C CA . ARG A 1 93 ? 2.881 23.094 -1.518 1 98.62 93 ARG A CA 1
ATOM 726 C C . ARG A 1 93 ? 4.289 22.516 -1.435 1 98.62 93 ARG A C 1
ATOM 728 O O . ARG A 1 93 ? 5.191 23.125 -0.864 1 98.62 93 ARG A O 1
ATOM 735 N N . VAL A 1 94 ? 4.406 21.312 -2.006 1 98.88 94 VAL A N 1
ATOM 736 C CA . VAL A 1 94 ? 5.695 20.625 -1.906 1 98.88 94 VAL A CA 1
ATOM 737 C C . VAL A 1 94 ? 6.145 20.172 -3.291 1 98.88 94 VAL A C 1
ATOM 739 O O . VAL A 1 94 ? 5.332 20.078 -4.219 1 98.88 94 VAL A O 1
ATOM 742 N N . ARG A 1 95 ? 7.434 19.938 -3.412 1 98.56 95 ARG A N 1
ATOM 743 C CA . ARG A 1 95 ? 8.055 19.422 -4.629 1 98.56 95 ARG A CA 1
ATOM 744 C C . ARG A 1 95 ? 9.117 18.391 -4.301 1 98.56 95 ARG A C 1
ATOM 746 O O . ARG A 1 95 ? 9.414 18.141 -3.131 1 98.56 95 ARG A O 1
ATOM 753 N N . ASP A 1 96 ? 9.633 17.688 -5.359 1 98.31 96 ASP A N 1
ATOM 754 C CA . ASP A 1 96 ? 10.734 16.75 -5.234 1 98.31 96 ASP A CA 1
ATOM 755 C C . ASP A 1 96 ? 10.43 15.672 -4.191 1 98.31 96 ASP A C 1
ATOM 757 O O . ASP A 1 96 ? 11.203 15.477 -3.25 1 98.31 96 ASP A O 1
ATOM 761 N N . LEU A 1 97 ? 9.367 15.023 -4.336 1 98.75 97 LEU A N 1
ATOM 762 C CA . LEU A 1 97 ? 8.969 13.977 -3.406 1 98.75 97 LEU A CA 1
ATOM 763 C C . LEU A 1 97 ? 9.805 12.719 -3.627 1 98.75 97 LEU A C 1
ATOM 765 O O . LEU A 1 97 ? 9.945 12.25 -4.762 1 98.75 97 LEU A O 1
ATOM 769 N N . HIS A 1 98 ? 10.367 12.211 -2.568 1 98.56 98 HIS A N 1
ATOM 770 C CA . HIS A 1 98 ? 11.109 10.961 -2.547 1 98.56 98 HIS A CA 1
ATOM 771 C C . HIS A 1 98 ? 10.539 9.992 -1.513 1 98.56 98 HIS A C 1
ATOM 773 O O . HIS A 1 98 ? 10.438 10.336 -0.332 1 98.56 98 HIS A O 1
ATOM 779 N N . LEU A 1 99 ? 10.156 8.797 -2.004 1 98.88 99 LEU A N 1
ATOM 780 C CA . LEU A 1 99 ? 9.719 7.777 -1.062 1 98.88 99 LEU A CA 1
ATOM 781 C C . LEU A 1 99 ? 10.719 7.609 0.072 1 98.88 99 LEU A C 1
ATOM 783 O O . LEU A 1 99 ? 11.93 7.582 -0.166 1 98.88 99 LEU A O 1
ATOM 787 N N . TYR A 1 100 ? 10.195 7.43 1.332 1 98.81 100 TYR A N 1
ATOM 788 C CA . TYR A 1 100 ? 11.148 7.496 2.432 1 98.81 100 TYR A CA 1
ATOM 789 C C . TYR A 1 100 ? 10.891 6.391 3.447 1 98.81 100 TYR A C 1
ATOM 791 O O . TYR A 1 100 ? 11.688 5.457 3.576 1 98.81 100 TYR A O 1
ATOM 799 N N . THR A 1 101 ? 9.711 6.414 4.062 1 98.81 101 THR A N 1
ATOM 800 C CA . THR A 1 101 ? 9.438 5.379 5.051 1 98.81 101 THR A CA 1
ATOM 801 C C . THR A 1 101 ? 8.102 4.699 4.762 1 98.81 101 THR A C 1
ATOM 803 O O . THR A 1 101 ? 7.133 5.355 4.371 1 98.81 101 THR A O 1
ATOM 806 N N . LEU A 1 102 ? 8.078 3.432 4.898 1 98.88 102 LEU A N 1
ATOM 807 C CA . LEU A 1 102 ? 6.898 2.582 4.816 1 98.88 102 LEU A CA 1
ATOM 808 C C . LEU A 1 102 ? 6.727 1.765 6.094 1 98.88 102 LEU A C 1
ATOM 810 O O . LEU A 1 102 ? 7.656 1.081 6.527 1 98.88 102 LEU A O 1
ATOM 814 N N . PHE A 1 103 ? 5.547 1.839 6.711 1 98.75 103 PHE A N 1
ATOM 815 C CA . PHE A 1 103 ? 5.273 1.1 7.938 1 98.75 103 PHE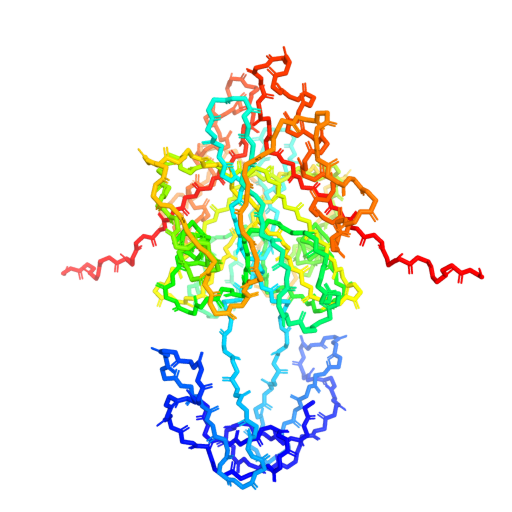 A CA 1
ATOM 816 C C . PHE A 1 103 ? 4.074 0.176 7.758 1 98.75 103 PHE A C 1
ATOM 818 O O . PHE A 1 103 ? 2.982 0.629 7.41 1 98.75 103 PHE A O 1
ATOM 825 N N . ASP A 1 104 ? 4.309 -1.11 7.953 1 98.62 104 ASP A N 1
ATOM 826 C CA . ASP A 1 104 ? 3.211 -2.07 8.023 1 98.62 104 ASP A CA 1
ATOM 827 C C . ASP A 1 104 ? 2.588 -2.086 9.422 1 98.62 104 ASP A C 1
ATOM 829 O O . ASP A 1 104 ? 3.283 -2.309 10.414 1 98.62 104 ASP A O 1
ATOM 833 N N . LEU A 1 105 ? 1.334 -1.896 9.461 1 98.25 105 LEU A N 1
ATOM 834 C CA . LEU A 1 105 ? 0.592 -1.983 10.719 1 98.25 105 LEU A CA 1
ATOM 835 C C . LEU A 1 105 ? -0.511 -3.031 10.625 1 98.25 105 LEU A C 1
ATOM 837 O O . LEU A 1 105 ? -1.692 -2.689 10.531 1 98.25 105 LEU A O 1
ATOM 841 N N . PRO A 1 106 ? -0.143 -4.293 10.742 1 97.69 106 PRO A N 1
ATOM 842 C CA . PRO A 1 106 ? -1.111 -5.375 10.555 1 97.69 106 PRO A CA 1
ATOM 843 C C . PRO A 1 106 ? -2.266 -5.316 11.547 1 97.69 106 PRO A C 1
ATOM 845 O O . PRO A 1 106 ? -3.391 -5.699 11.219 1 97.69 106 PRO A O 1
ATOM 848 N N . HIS A 1 107 ? -2.045 -4.832 12.719 1 96.69 107 HIS A N 1
ATOM 849 C CA . HIS A 1 107 ? -3.043 -4.859 13.781 1 96.69 107 HIS A CA 1
ATOM 850 C C . HIS A 1 107 ? -4.211 -3.93 13.469 1 96.69 107 HIS A C 1
ATOM 852 O O . HIS A 1 107 ? -5.305 -4.09 14.008 1 96.69 107 HIS A O 1
ATOM 858 N N . ILE A 1 108 ? -3.998 -3.006 12.625 1 96.81 108 ILE A N 1
ATOM 859 C CA . ILE A 1 108 ? -5.102 -2.145 12.219 1 96.81 108 ILE A CA 1
ATOM 860 C C . ILE A 1 108 ? -5.285 -2.221 10.711 1 96.81 108 ILE A C 1
ATOM 862 O O . ILE A 1 108 ? -6.023 -1.419 10.125 1 96.81 108 ILE A O 1
ATOM 866 N N . SER A 1 109 ? -4.527 -3.078 9.992 1 97.62 109 SER A N 1
ATOM 867 C CA . SER A 1 109 ? -4.605 -3.367 8.562 1 97.62 109 SER A CA 1
ATOM 868 C C . SER A 1 109 ? -4.355 -2.113 7.73 1 97.62 109 SER A C 1
ATOM 870 O O . SER A 1 109 ? -5.152 -1.777 6.848 1 97.62 109 SER A O 1
ATOM 872 N N . GLN A 1 110 ? -3.232 -1.486 7.988 1 98.25 110 GLN A N 1
ATOM 873 C CA . GLN A 1 110 ? -2.879 -0.278 7.25 1 98.25 110 GLN A CA 1
ATOM 874 C C . GLN A 1 110 ? -1.401 -0.277 6.871 1 98.25 110 GLN A C 1
ATOM 876 O O . GLN A 1 110 ? -0.584 -0.917 7.535 1 98.25 110 GLN A O 1
ATOM 881 N N . LEU A 1 111 ? -1.106 0.336 5.785 1 98.75 111 LEU A N 1
ATOM 882 C CA . LEU A 1 111 ? 0.238 0.693 5.348 1 98.75 111 LEU A CA 1
ATOM 883 C C . LEU A 1 111 ? 0.427 2.207 5.352 1 98.75 111 LEU A C 1
ATOM 885 O O . LEU A 1 111 ? -0.31 2.93 4.68 1 98.75 111 LEU A O 1
ATOM 889 N N . TYR A 1 112 ? 1.358 2.705 6.16 1 98.81 112 TYR A N 1
ATOM 890 C CA . TYR A 1 112 ? 1.71 4.121 6.164 1 98.81 112 TYR A CA 1
ATOM 891 C C . TYR A 1 112 ? 2.912 4.391 5.266 1 98.81 112 TYR A C 1
ATOM 893 O O . TYR A 1 112 ? 3.934 3.707 5.367 1 98.81 112 TYR A O 1
ATOM 901 N N . VAL A 1 113 ? 2.779 5.348 4.441 1 98.88 113 VAL A N 1
ATOM 902 C CA . VAL A 1 113 ? 3.85 5.738 3.529 1 98.88 113 VAL A CA 1
ATOM 903 C C . VAL A 1 113 ? 4.141 7.227 3.682 1 98.88 113 VAL A C 1
ATOM 905 O O . VAL A 1 113 ? 3.24 8.062 3.537 1 98.88 113 VAL A O 1
ATOM 908 N N . PHE A 1 114 ? 5.383 7.602 3.93 1 98.94 114 PHE A N 1
ATOM 909 C CA . PHE A 1 114 ? 5.773 9.008 3.979 1 98.94 114 PHE A CA 1
ATOM 910 C C . PHE A 1 114 ? 6.82 9.312 2.914 1 98.94 114 PHE A C 1
ATOM 912 O O . PHE A 1 114 ? 7.781 8.562 2.746 1 98.94 114 PHE A O 1
ATOM 919 N N . PHE A 1 115 ? 6.684 10.367 2.229 1 98.94 115 PHE A N 1
ATOM 920 C CA . PHE A 1 115 ? 7.648 10.93 1.291 1 98.94 115 PHE A CA 1
ATOM 921 C C . PHE A 1 115 ? 8.398 12.094 1.922 1 98.94 115 PHE A C 1
ATOM 923 O O . PHE A 1 115 ? 7.805 12.93 2.607 1 98.94 115 PHE A O 1
ATOM 930 N N . ARG A 1 116 ? 9.695 12.109 1.745 1 98.88 116 ARG A N 1
ATOM 931 C CA . ARG A 1 116 ? 10.391 13.375 1.951 1 98.88 116 ARG A CA 1
ATOM 932 C C . ARG A 1 116 ? 10.078 14.359 0.836 1 98.88 116 ARG A C 1
ATOM 934 O O . ARG A 1 116 ? 10.109 14.008 -0.344 1 98.88 116 ARG A O 1
ATOM 941 N N . ALA A 1 117 ? 9.742 15.555 1.23 1 98.88 117 ALA A N 1
ATOM 942 C CA . ALA A 1 117 ? 9.398 16.562 0.232 1 98.88 117 ALA A CA 1
ATOM 943 C C . ALA A 1 117 ? 9.93 17.938 0.637 1 98.88 117 ALA A C 1
ATOM 945 O O . ALA A 1 117 ? 10.047 18.234 1.827 1 98.88 117 ALA A O 1
ATOM 946 N N . GLU A 1 118 ? 10.195 18.734 -0.364 1 98.81 118 GLU A N 1
ATOM 947 C CA . GLU A 1 118 ? 10.648 20.094 -0.113 1 98.81 118 GLU A CA 1
ATOM 948 C C . GLU A 1 118 ? 9.484 21.078 -0.224 1 98.81 118 GLU A C 1
ATOM 950 O O . GLU A 1 118 ? 8.719 21.047 -1.186 1 98.81 118 GLU A O 1
ATOM 955 N N . LEU A 1 119 ? 9.383 21.984 0.769 1 98.88 119 LEU A N 1
ATOM 956 C CA . LEU A 1 119 ? 8.422 23.078 0.647 1 98.88 119 LEU A CA 1
ATOM 957 C C . LEU A 1 119 ? 8.812 24.016 -0.481 1 98.88 119 LEU A C 1
ATOM 959 O O . LEU A 1 119 ? 9.977 24.391 -0.613 1 98.88 119 LEU A O 1
ATOM 963 N N . ILE A 1 120 ? 7.855 24.375 -1.263 1 98.69 120 ILE A N 1
ATOM 964 C CA . ILE A 1 120 ? 8.086 25.281 -2.377 1 98.69 120 ILE A CA 1
ATOM 965 C C . ILE A 1 120 ? 8.266 26.703 -1.848 1 98.69 120 ILE A C 1
ATOM 967 O O . ILE A 1 120 ? 9.07 27.469 -2.383 1 98.69 120 ILE A O 1
ATOM 971 N N . ASP A 1 121 ? 7.5 27.078 -0.877 1 98.5 121 ASP A N 1
ATOM 972 C CA . ASP A 1 121 ? 7.523 28.375 -0.205 1 98.5 121 ASP A CA 1
ATOM 973 C C . ASP A 1 121 ? 7.023 28.25 1.232 1 98.5 121 ASP A C 1
ATOM 975 O O . ASP A 1 121 ? 6.766 27.156 1.717 1 98.5 121 ASP A O 1
ATOM 979 N N . LEU A 1 122 ? 6.922 29.391 1.855 1 98.44 122 LEU A N 1
ATOM 980 C CA . LEU A 1 122 ? 6.52 29.375 3.258 1 98.44 122 LEU A CA 1
ATOM 981 C C . LEU A 1 122 ? 5.066 29.812 3.41 1 98.44 122 LEU A C 1
ATOM 983 O O . LEU A 1 122 ? 4.668 30.312 4.465 1 98.44 122 LEU A O 1
ATOM 987 N N . GLU A 1 123 ? 4.348 29.625 2.309 1 98.25 123 GLU A N 1
ATOM 988 C CA . GLU A 1 123 ? 2.918 29.922 2.363 1 98.25 123 GLU A CA 1
ATOM 989 C C . GLU A 1 123 ? 2.117 28.688 2.773 1 98.25 123 GLU A C 1
ATOM 991 O O . GLU A 1 123 ? 1.627 27.953 1.918 1 98.25 123 GLU A O 1
ATOM 996 N N . PHE A 1 124 ? 2.049 28.438 4.012 1 98.62 124 PHE A N 1
ATOM 997 C CA . PHE A 1 124 ? 1.256 27.344 4.566 1 98.62 124 PHE A CA 1
ATOM 998 C C . PHE A 1 124 ? 0.37 27.844 5.699 1 98.62 124 PHE A C 1
ATOM 1000 O O . PHE A 1 124 ? 0.64 28.891 6.293 1 98.62 124 PHE A O 1
ATOM 1007 N N . ARG A 1 125 ? -0.679 27.172 5.945 1 98.5 125 ARG A N 1
ATOM 1008 C CA . ARG A 1 125 ? -1.599 27.438 7.047 1 98.5 125 ARG A CA 1
ATOM 1009 C C . ARG A 1 125 ? -2.412 26.188 7.398 1 98.5 125 ARG A C 1
ATOM 1011 O O . ARG A 1 125 ? -2.486 25.25 6.605 1 98.5 125 ARG A O 1
ATOM 1018 N N . ALA A 1 126 ? -3.014 26.25 8.562 1 98.44 126 ALA A N 1
ATOM 1019 C CA . ALA A 1 126 ? -3.836 25.125 9 1 98.44 126 ALA A CA 1
ATOM 1020 C C . ALA A 1 126 ? -5.055 24.938 8.102 1 98.44 126 ALA A C 1
ATOM 1022 O O . ALA A 1 126 ? -5.773 25.906 7.82 1 98.44 126 ALA A O 1
ATOM 1023 N N . GLY A 1 127 ? -5.184 23.703 7.535 1 95.94 127 GLY A N 1
ATOM 1024 C CA . GLY A 1 127 ? -6.438 23.344 6.891 1 95.94 127 GLY A CA 1
ATOM 1025 C C . GLY A 1 127 ? -7.531 22.984 7.871 1 95.94 127 GLY A C 1
ATOM 1026 O O . GLY A 1 127 ? -7.383 23.188 9.078 1 95.94 127 GLY A O 1
ATOM 1027 N N . GLU A 1 128 ? -8.562 22.422 7.406 1 92 128 GLU A N 1
ATOM 1028 C CA . GLU A 1 128 ? -9.75 22.125 8.203 1 92 128 GLU A CA 1
ATOM 1029 C C . GLU A 1 128 ? -9.461 21.078 9.273 1 92 128 GLU A C 1
ATOM 1031 O O . GLU A 1 128 ? -10.055 21.109 10.352 1 92 128 GLU A O 1
ATOM 1036 N N . GLU A 1 129 ? -8.516 20.172 9.008 1 94.31 129 GLU A N 1
ATOM 1037 C CA . GLU A 1 129 ? -8.25 19.047 9.898 1 94.31 129 GLU A CA 1
ATOM 1038 C C . GLU A 1 129 ? -7.066 19.344 10.82 1 94.31 129 GLU A C 1
ATOM 1040 O O . GLU A 1 129 ? -6.586 18.453 11.523 1 94.31 129 GLU A O 1
ATOM 1045 N N . SER A 1 130 ? -6.641 20.578 10.812 1 97.94 130 SER A N 1
ATOM 1046 C CA . SER A 1 130 ? -5.477 20.953 11.602 1 97.94 130 SER A CA 1
ATOM 1047 C C . SER A 1 130 ? -5.766 22.188 12.453 1 97.94 130 SER A C 1
ATOM 1049 O O . SER A 1 130 ? -6.426 23.125 11.992 1 97.94 130 SER A O 1
ATOM 1051 N N . LEU A 1 131 ? -5.277 22.172 13.672 1 98.44 131 LEU A N 1
ATOM 1052 C CA . LEU A 1 131 ? -5.387 23.328 14.57 1 98.44 131 LEU A CA 1
ATOM 1053 C C . LEU A 1 131 ? -4.297 24.344 14.266 1 98.44 131 LEU A C 1
ATOM 1055 O O . LEU A 1 131 ? -4.535 25.562 14.359 1 98.44 131 LEU A O 1
ATOM 1059 N N . GLU A 1 132 ? -3.162 23.828 14.008 1 98.38 132 GLU A N 1
ATOM 1060 C CA . GLU A 1 132 ? -1.979 24.625 13.734 1 98.38 132 GLU A CA 1
ATOM 1061 C C . GLU A 1 132 ? -0.99 23.875 12.844 1 98.38 132 GLU A C 1
ATOM 1063 O O . GLU A 1 132 ? -1.038 22.656 12.75 1 98.38 132 GLU A O 1
ATOM 1068 N N . VAL A 1 133 ? -0.18 24.656 12.148 1 98.75 133 VAL A N 1
ATOM 1069 C CA . VAL A 1 133 ? 0.919 24.141 11.336 1 98.75 133 VAL A CA 1
ATOM 1070 C C . VAL A 1 133 ? 2.18 24.953 11.594 1 98.75 133 VAL A C 1
ATOM 1072 O O . VAL A 1 133 ? 2.125 26.188 11.656 1 98.75 133 VAL A O 1
ATOM 1075 N N . GLN A 1 134 ? 3.277 24.25 11.797 1 98.56 134 GLN A N 1
ATOM 1076 C CA . GLN A 1 134 ? 4.48 24.969 12.211 1 98.56 134 GLN A CA 1
ATOM 1077 C C . GLN A 1 134 ? 5.738 24.234 11.758 1 98.56 134 GLN A C 1
ATOM 1079 O O . GLN A 1 134 ? 5.738 23 11.633 1 98.56 134 GLN A O 1
ATOM 1084 N N . LEU A 1 135 ? 6.719 25 11.516 1 98.88 135 LEU A N 1
ATOM 1085 C CA . LEU A 1 135 ? 8.047 24.453 11.227 1 98.88 135 LEU A CA 1
ATOM 1086 C C . LEU A 1 135 ? 8.828 24.234 12.516 1 98.88 135 LEU A C 1
ATOM 1088 O O . LEU A 1 135 ? 8.781 25.062 13.43 1 98.88 135 LEU A O 1
ATOM 1092 N N . PHE A 1 136 ? 9.555 23.094 12.539 1 98.88 136 PHE A N 1
ATOM 1093 C CA . PHE A 1 136 ? 10.344 22.75 13.719 1 98.88 136 PHE A CA 1
ATOM 1094 C C . PHE A 1 136 ? 11.758 22.344 13.328 1 98.88 136 PHE A C 1
ATOM 1096 O O . PHE A 1 136 ? 11.961 21.562 12.398 1 98.88 136 PHE A O 1
ATOM 1103 N N . HIS A 1 137 ? 12.688 22.953 14.102 1 98.69 137 HIS A N 1
ATOM 1104 C CA . HIS A 1 137 ? 13.977 22.281 14.172 1 98.69 137 HIS A CA 1
ATOM 1105 C C . HIS A 1 137 ? 13.891 21.016 15.016 1 98.69 137 HIS A C 1
ATOM 1107 O O . HIS A 1 137 ? 12.953 20.844 15.797 1 98.69 137 HIS A O 1
ATOM 1113 N N . GLU A 1 138 ? 14.891 20.172 14.906 1 98.69 138 GLU A N 1
ATOM 1114 C CA . GLU A 1 138 ? 14.891 18.891 15.625 1 98.69 138 GLU A CA 1
ATOM 1115 C C . GLU A 1 138 ? 14.688 19.109 17.125 1 98.69 138 GLU A C 1
ATOM 1117 O O . GLU A 1 138 ? 13.875 18.422 17.75 1 98.69 138 GLU A O 1
ATOM 1122 N N . HIS A 1 139 ? 15.406 20.078 17.625 1 98.5 139 HIS A N 1
ATOM 1123 C CA . HIS A 1 139 ? 15.398 20.297 19.062 1 98.5 139 HIS A CA 1
ATOM 1124 C C . HIS A 1 139 ? 14.086 20.922 19.516 1 98.5 139 HIS A C 1
ATOM 1126 O O . HIS A 1 139 ? 13.797 20.969 20.719 1 98.5 139 HIS A O 1
ATOM 1132 N N . GLU A 1 140 ? 13.281 21.422 18.594 1 98.69 140 GLU A N 1
ATOM 1133 C CA . GLU A 1 140 ? 12.023 22.094 18.906 1 98.69 140 GLU A CA 1
ATOM 1134 C C . GLU A 1 140 ? 10.836 21.141 18.734 1 98.69 140 GLU A C 1
ATOM 1136 O O . GLU A 1 140 ? 9.727 21.453 19.172 1 98.69 140 GLU A O 1
ATOM 1141 N N . VAL A 1 141 ? 11.062 19.984 18.078 1 98.81 141 VAL A N 1
ATOM 1142 C CA . VAL A 1 141 ? 9.984 19.047 17.844 1 98.81 141 VAL A CA 1
ATOM 1143 C C . VAL A 1 141 ? 9.352 18.609 19.156 1 98.81 141 VAL A C 1
ATOM 1145 O O . VAL A 1 141 ? 10.062 18.281 20.109 1 98.81 141 VAL A O 1
ATOM 1148 N N . PRO A 1 142 ? 8.078 18.719 19.234 1 98.5 142 PRO A N 1
ATOM 1149 C CA . PRO A 1 142 ? 7.422 18.219 20.438 1 98.5 142 PRO A CA 1
ATOM 1150 C C . PRO A 1 142 ? 7.359 16.688 20.484 1 98.5 142 PRO A C 1
ATOM 1152 O O . PRO A 1 142 ? 6.277 16.109 20.375 1 98.5 142 PRO A O 1
ATOM 1155 N N . TRP A 1 143 ? 8.359 16.047 20.828 1 98.62 143 TRP A N 1
ATOM 1156 C CA . TRP A 1 143 ? 8.555 14.609 20.703 1 98.62 143 TRP A CA 1
ATOM 1157 C C . TRP A 1 143 ? 7.539 13.844 21.547 1 98.62 143 TRP A C 1
ATOM 1159 O O . TRP A 1 143 ? 7.117 12.742 21.188 1 98.62 143 TRP A O 1
ATOM 1169 N N . GLN A 1 144 ? 7.121 14.375 22.594 1 97.94 144 GLN A N 1
ATOM 1170 C CA . GLN A 1 144 ? 6.207 13.695 23.516 1 97.94 144 GLN A CA 1
ATOM 1171 C C . GLN A 1 144 ? 4.754 13.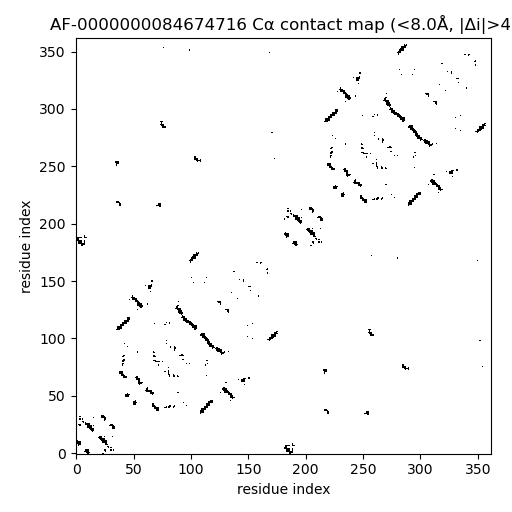945 23.125 1 97.94 144 GLN A C 1
ATOM 1173 O O . GLN A 1 144 ? 3.84 13.359 23.719 1 97.94 144 GLN A O 1
ATOM 1178 N N . GLU A 1 145 ? 4.562 14.742 22.172 1 98.38 145 GLU A N 1
ATOM 1179 C CA . GLU A 1 145 ? 3.213 15.109 21.75 1 98.38 145 GLU A CA 1
ATOM 1180 C C . GLU A 1 145 ? 2.951 14.703 20.312 1 98.38 145 GLU A C 1
ATOM 1182 O O . GLU A 1 145 ? 2.09 15.273 19.641 1 98.38 145 GLU A O 1
ATOM 1187 N N . LEU A 1 146 ? 3.682 13.789 19.812 1 98.62 146 LEU A N 1
ATOM 1188 C CA . LEU A 1 146 ? 3.447 13.25 18.484 1 98.62 146 LEU A CA 1
ATOM 1189 C C . LEU A 1 146 ? 2.283 12.266 18.484 1 98.62 146 LEU A C 1
ATOM 1191 O O . LEU A 1 146 ? 2.146 11.461 19.406 1 98.62 146 LEU A O 1
ATOM 1195 N N . ALA A 1 147 ? 1.513 12.328 17.5 1 98.06 147 ALA A N 1
ATOM 1196 C CA . ALA A 1 147 ? 0.227 11.633 17.469 1 98.06 147 ALA A CA 1
ATOM 1197 C C . ALA A 1 147 ? 0.42 10.125 17.328 1 98.06 147 ALA A C 1
ATOM 1199 O O . ALA A 1 147 ? -0.307 9.344 17.938 1 98.06 147 ALA A O 1
ATOM 1200 N N . PHE A 1 148 ? 1.324 9.695 16.484 1 96.81 148 PHE A N 1
ATOM 1201 C CA . PHE A 1 148 ? 1.444 8.281 16.125 1 96.81 148 PHE A CA 1
ATOM 1202 C C . PHE A 1 148 ? 2.906 7.852 16.125 1 96.81 148 PHE A C 1
ATOM 1204 O O . PHE A 1 148 ? 3.789 8.633 15.758 1 96.81 148 PHE A O 1
ATOM 1211 N N . PRO A 1 149 ? 3.139 6.609 16.469 1 96.88 149 PRO A N 1
ATOM 1212 C CA . PRO A 1 149 ? 4.516 6.109 16.484 1 96.88 149 PRO A CA 1
ATOM 1213 C C . PRO A 1 149 ? 5.199 6.219 15.117 1 96.88 149 PRO A C 1
ATOM 1215 O O . PRO A 1 149 ? 6.41 6.441 15.047 1 96.88 149 PRO A O 1
ATOM 1218 N N . THR A 1 150 ? 4.469 6.043 14.047 1 97.94 150 THR A N 1
ATOM 1219 C CA . THR A 1 150 ? 5.027 6.109 12.703 1 97.94 150 THR A CA 1
ATOM 1220 C C . THR A 1 150 ? 5.609 7.492 12.43 1 97.94 150 THR A C 1
ATOM 1222 O O . THR A 1 150 ? 6.637 7.617 11.758 1 97.94 150 THR A O 1
ATOM 1225 N N . VAL A 1 151 ? 5.004 8.508 12.922 1 98.56 151 VAL A N 1
ATOM 1226 C CA . VAL A 1 151 ? 5.465 9.883 12.758 1 98.56 151 VAL A CA 1
ATOM 1227 C C . VAL A 1 151 ? 6.785 10.078 13.492 1 98.56 151 VAL A C 1
ATOM 1229 O O . VAL A 1 151 ? 7.758 10.57 12.914 1 98.56 151 VAL A O 1
ATOM 1232 N N . GLY A 1 152 ? 6.75 9.641 14.766 1 98.56 152 GLY A N 1
ATOM 1233 C CA . GLY A 1 152 ? 7.969 9.75 15.547 1 98.56 152 GLY A CA 1
ATOM 1234 C C . GLY A 1 152 ? 9.141 9.008 14.93 1 98.56 152 GLY A C 1
ATOM 1235 O O . GLY A 1 152 ? 10.25 9.539 14.859 1 98.56 152 GLY A O 1
ATOM 1236 N N . ARG A 1 153 ? 8.914 7.793 14.484 1 98.56 153 ARG A N 1
ATOM 1237 C CA . ARG A 1 153 ? 9.953 6.988 13.852 1 98.56 153 ARG A CA 1
ATOM 1238 C C . ARG A 1 153 ? 10.484 7.668 12.594 1 98.56 153 ARG A C 1
ATOM 1240 O O . ARG A 1 153 ? 11.695 7.715 12.367 1 98.56 153 ARG A O 1
ATOM 1247 N N . THR A 1 154 ? 9.617 8.195 11.805 1 98.81 154 THR A N 1
ATOM 1248 C CA . THR A 1 154 ? 10 8.883 10.57 1 98.81 154 THR A CA 1
ATOM 1249 C C . THR A 1 154 ? 10.883 10.086 10.883 1 98.81 154 THR A C 1
ATOM 1251 O O . THR A 1 154 ? 11.922 10.281 10.25 1 98.81 154 THR A O 1
ATOM 1254 N N . LEU A 1 155 ? 10.461 10.867 11.836 1 98.88 155 LEU A N 1
ATOM 1255 C CA . LEU A 1 155 ? 11.211 12.062 12.203 1 98.88 155 LEU A CA 1
ATOM 1256 C C . LEU A 1 155 ? 12.586 11.688 12.75 1 98.88 155 LEU A C 1
ATOM 1258 O O . LEU A 1 155 ? 13.586 12.32 12.406 1 98.88 155 LEU A O 1
ATOM 1262 N N . LYS A 1 156 ? 12.617 10.68 13.609 1 98.69 156 LYS A N 1
ATOM 1263 C CA . LYS A 1 156 ? 13.898 10.227 14.148 1 98.69 156 LYS A CA 1
ATOM 1264 C C . LYS A 1 156 ? 14.844 9.789 13.031 1 98.69 156 LYS A C 1
ATOM 1266 O O . LYS A 1 156 ? 16.016 10.172 13.023 1 98.69 156 LYS A O 1
ATOM 1271 N N . CYS A 1 157 ? 14.336 9 12.141 1 98.69 157 CYS A N 1
ATOM 1272 C CA . CYS A 1 157 ? 15.141 8.586 10.992 1 98.69 157 CYS A CA 1
ATOM 1273 C C . CYS A 1 157 ? 15.641 9.797 10.211 1 98.69 157 CYS A C 1
ATOM 1275 O O . CYS A 1 157 ? 16.828 9.867 9.867 1 98.69 157 CYS A O 1
ATOM 1277 N N . PHE A 1 158 ? 14.805 10.758 9.961 1 98.88 158 PHE A N 1
ATOM 1278 C CA . PHE A 1 158 ? 15.125 11.906 9.117 1 98.88 158 PHE A CA 1
ATOM 1279 C C . PHE A 1 158 ? 16.266 12.719 9.719 1 98.88 158 PHE A C 1
ATOM 1281 O O . PHE A 1 158 ? 17.234 13.039 9.031 1 98.88 158 PHE A O 1
ATOM 1288 N N . PHE A 1 159 ? 16.125 13.031 10.938 1 98.75 159 PHE A N 1
ATOM 1289 C CA . PHE A 1 159 ? 17.141 13.891 11.547 1 98.75 159 PHE A CA 1
ATOM 1290 C C . PHE A 1 159 ? 18.469 13.172 11.656 1 98.75 159 PHE A C 1
ATOM 1292 O O . PHE A 1 159 ? 19.531 13.789 11.531 1 98.75 159 PHE A O 1
ATOM 1299 N N . ALA A 1 160 ? 18.438 11.891 11.914 1 98.31 160 ALA A N 1
ATOM 1300 C CA . ALA A 1 160 ? 19.672 11.109 11.891 1 98.31 160 ALA A CA 1
ATOM 1301 C C . ALA A 1 160 ? 20.281 11.078 10.492 1 98.31 160 ALA A C 1
ATOM 1303 O O . ALA A 1 160 ? 21.484 11.273 10.328 1 98.31 160 ALA A O 1
ATOM 1304 N N . ASP A 1 161 ? 19.469 10.844 9.516 1 98.5 161 ASP A N 1
ATOM 1305 C CA . ASP A 1 161 ? 19.922 10.727 8.133 1 98.5 161 ASP A CA 1
ATOM 1306 C C . ASP A 1 161 ? 20.438 12.062 7.609 1 98.5 161 ASP A C 1
ATOM 1308 O O . ASP A 1 161 ? 21.344 12.102 6.777 1 98.5 161 ASP A O 1
ATOM 1312 N N . ARG A 1 162 ? 19.797 13.102 8.078 1 97.62 162 ARG A N 1
ATOM 1313 C CA . ARG A 1 162 ? 20.219 14.438 7.668 1 97.62 162 ARG A CA 1
ATOM 1314 C C . ARG A 1 162 ? 21.688 14.68 8 1 97.62 162 ARG A C 1
ATOM 1316 O O . ARG A 1 162 ? 22.422 15.289 7.219 1 97.62 162 ARG A O 1
ATOM 1323 N N . ARG A 1 163 ? 22.094 14.18 9.133 1 96.75 163 ARG A N 1
ATOM 1324 C CA . ARG A 1 163 ? 23.469 14.336 9.562 1 96.75 163 ARG A CA 1
ATOM 1325 C C . ARG A 1 163 ? 24.422 13.641 8.586 1 96.75 163 ARG A C 1
ATOM 1327 O O . ARG A 1 163 ? 25.531 14.117 8.352 1 96.75 163 ARG A O 1
ATOM 1334 N N . GLU A 1 164 ? 23.984 12.562 8.016 1 96.75 164 GLU A N 1
ATOM 1335 C CA . GLU A 1 164 ? 24.797 11.773 7.098 1 96.75 164 GLU A CA 1
ATOM 1336 C C . GLU A 1 164 ? 24.516 12.156 5.645 1 96.75 164 GLU A C 1
ATOM 1338 O O . GLU A 1 164 ? 25.188 11.68 4.73 1 96.75 164 GLU A O 1
ATOM 1343 N N . GLN A 1 165 ? 23.531 12.914 5.469 1 96.56 165 GLN A N 1
ATOM 1344 C CA . GLN A 1 165 ? 23.094 13.336 4.141 1 96.56 165 GLN A CA 1
ATOM 1345 C C . GLN A 1 165 ? 22.781 12.141 3.252 1 96.56 165 GLN A C 1
ATOM 1347 O O . GLN A 1 165 ? 23.203 12.094 2.09 1 96.56 165 GLN A O 1
ATOM 1352 N N . HIS A 1 166 ? 22.297 11.172 3.779 1 97.44 166 HIS A N 1
ATOM 1353 C CA . HIS A 1 166 ? 21.844 9.953 3.119 1 97.44 166 HIS A CA 1
ATOM 1354 C C . HIS A 1 166 ? 20.469 9.516 3.625 1 97.44 166 HIS A C 1
ATOM 1356 O O . HIS A 1 166 ? 20.297 9.281 4.82 1 97.44 166 HIS A O 1
ATOM 1362 N N . TYR A 1 167 ? 19.547 9.422 2.754 1 98.25 167 TYR A N 1
ATOM 1363 C CA . TYR A 1 167 ? 18.156 9.188 3.117 1 98.25 167 TYR A CA 1
ATOM 1364 C C . TYR A 1 167 ? 17.641 7.887 2.516 1 98.25 167 TYR A C 1
ATOM 1366 O O . TYR A 1 167 ? 16.859 7.898 1.563 1 98.25 167 TYR A O 1
ATOM 1374 N N . PRO A 1 168 ? 18 6.785 3.049 1 97.88 168 PRO A N 1
ATOM 1375 C CA . PRO A 1 168 ? 17.547 5.508 2.498 1 97.88 168 PRO A CA 1
ATOM 1376 C C . PRO A 1 168 ? 16.047 5.297 2.666 1 97.88 168 PRO A C 1
ATOM 1378 O O . PRO A 1 168 ? 15.445 5.84 3.596 1 97.88 168 PRO A O 1
ATOM 1381 N N . ILE A 1 169 ? 15.43 4.566 1.768 1 98.5 169 ILE A N 1
ATOM 1382 C CA . ILE A 1 169 ? 14.047 4.125 1.932 1 98.5 169 ILE A CA 1
ATOM 1383 C C . ILE A 1 169 ? 13.984 2.998 2.957 1 98.5 169 ILE A C 1
ATOM 1385 O O . ILE A 1 169 ? 14.828 2.096 2.951 1 98.5 169 ILE A O 1
ATOM 1389 N N . ARG A 1 170 ? 13 3.057 3.867 1 98 170 ARG A N 1
ATOM 1390 C CA . ARG A 1 170 ? 12.859 2.059 4.922 1 98 170 ARG A CA 1
ATOM 1391 C C . ARG A 1 170 ? 11.469 1.439 4.902 1 98 170 ARG A C 1
ATOM 1393 O O . ARG A 1 170 ? 10.477 2.135 4.676 1 98 170 ARG A O 1
ATOM 1400 N N . ASN A 1 171 ? 11.43 0.204 5.125 1 98.38 171 ASN A N 1
ATOM 1401 C CA . ASN A 1 171 ? 10.203 -0.542 5.367 1 98.38 171 ASN A CA 1
ATOM 1402 C C . ASN A 1 171 ? 10.258 -1.316 6.68 1 98.38 171 ASN A C 1
ATOM 1404 O O . ASN A 1 171 ? 11.156 -2.137 6.879 1 98.38 171 ASN A O 1
ATOM 1408 N N . GLU A 1 172 ? 9.336 -1.026 7.574 1 97.38 172 GLU A N 1
ATOM 1409 C CA . GLU A 1 172 ? 9.32 -1.646 8.898 1 97.38 172 GLU A CA 1
ATOM 1410 C C . GLU A 1 172 ? 7.914 -2.076 9.297 1 97.38 172 GLU A C 1
ATOM 1412 O O . GLU A 1 172 ? 6.938 -1.393 8.977 1 97.38 172 GLU A O 1
ATOM 1417 N N . GLY A 1 173 ? 7.848 -3.232 9.922 1 95.56 173 GLY A N 1
ATOM 1418 C CA . GLY A 1 173 ? 6.617 -3.598 10.602 1 95.56 173 GLY A CA 1
ATOM 1419 C C . GLY A 1 173 ? 6.496 -2.988 11.984 1 95.56 173 GLY A C 1
ATOM 1420 O O . GLY A 1 173 ? 7.48 -2.914 12.727 1 95.56 173 GLY A O 1
ATOM 1421 N N . MET A 1 174 ? 5.305 -2.482 12.297 1 90.75 174 MET A N 1
ATOM 1422 C CA . MET A 1 174 ? 5.098 -1.911 13.625 1 90.75 174 MET A CA 1
ATOM 1423 C C . MET A 1 174 ? 4.133 -2.766 14.438 1 90.75 174 MET A C 1
ATOM 1425 O O . MET A 1 174 ? 3.086 -3.178 13.938 1 90.75 174 MET A O 1
ATOM 1429 N N . ALA A 1 175 ? 4.535 -3.107 15.633 1 81.5 175 ALA A N 1
ATOM 1430 C CA . ALA A 1 175 ? 3.691 -3.854 16.562 1 81.5 175 ALA A CA 1
ATOM 1431 C C . ALA A 1 175 ? 2.662 -2.941 17.219 1 81.5 175 ALA A C 1
ATOM 1433 O O . ALA A 1 175 ? 2.83 -1.719 17.25 1 81.5 175 ALA A O 1
ATOM 1434 N N . PRO A 1 176 ? 1.55 -3.588 17.703 1 76.75 176 PRO A N 1
ATOM 1435 C CA . PRO A 1 176 ? 0.562 -2.775 18.406 1 76.75 176 PRO A CA 1
ATOM 1436 C C . PRO A 1 176 ? 1.146 -2.082 19.641 1 76.75 176 PRO A C 1
ATOM 1438 O O . PRO A 1 176 ? 2.094 -2.588 20.25 1 76.75 176 PRO A O 1
ATOM 1441 N N . LEU A 1 177 ? 0.731 -0.882 19.812 1 63.59 177 LEU A N 1
ATOM 1442 C CA . LEU A 1 177 ? 1.121 -0.226 21.062 1 63.59 177 LEU A CA 1
ATOM 1443 C C . LEU A 1 177 ? 0.641 -1.021 22.266 1 63.59 177 LEU A C 1
ATOM 1445 O O . LEU A 1 177 ? -0.508 -1.467 22.312 1 63.59 177 LEU A O 1
ATOM 1449 N N . ARG A 1 178 ? 1.65 -1.844 22.875 1 50.38 178 ARG A N 1
ATOM 1450 C CA . ARG A 1 178 ? 1.264 -2.455 24.141 1 50.38 178 ARG A CA 1
ATOM 1451 C C . ARG A 1 178 ? 0.508 -1.463 25.031 1 50.38 178 ARG A C 1
ATOM 1453 O O . ARG A 1 178 ? 0.921 -0.309 25.172 1 50.38 178 ARG A O 1
ATOM 1460 N N . PRO A 1 179 ? -0.81 -1.791 25.328 1 45.12 179 PRO A N 1
ATOM 1461 C CA . PRO A 1 179 ? -1.465 -0.941 26.328 1 45.12 179 PRO A CA 1
ATOM 1462 C C . PRO A 1 179 ? -0.577 -0.659 27.531 1 45.12 179 PRO A C 1
ATOM 1464 O O . PRO A 1 179 ? 0.233 -1.506 27.922 1 45.12 179 PRO A O 1
ATOM 1467 N N . ARG A 1 180 ? -0.131 0.575 27.562 1 34.53 180 ARG A N 1
ATOM 1468 C CA . ARG A 1 180 ? 0.506 0.84 28.844 1 34.53 180 ARG A CA 1
ATOM 1469 C C . ARG A 1 180 ? -0.326 0.282 30 1 34.53 180 ARG A C 1
ATOM 1471 O O . ARG A 1 180 ? -1.547 0.449 30.031 1 34.53 180 ARG A O 1
ATOM 1478 N N . ASP A 1 181 ? 0.282 -0.87 30.672 1 28.88 181 ASP A N 1
ATOM 1479 C CA . ASP A 1 181 ? -0.337 -1.149 31.969 1 28.88 181 ASP A CA 1
ATOM 1480 C C . ASP A 1 181 ? -0.62 0.142 32.719 1 28.88 181 ASP A C 1
ATOM 1482 O O . ASP A 1 181 ? 0.19 1.071 32.719 1 28.88 181 ASP A O 1
ATOM 1486 N N . MET B 1 1 ? -20 -0.176 -6.422 1 93.88 1 MET B N 1
ATOM 1487 C CA . MET B 1 1 ? -20.734 -0.472 -5.199 1 93.88 1 MET B CA 1
ATOM 1488 C C . MET B 1 1 ? -22.188 0.004 -5.312 1 93.88 1 MET B C 1
ATOM 1490 O O . MET B 1 1 ? -22.438 1.146 -5.695 1 93.88 1 MET B O 1
ATOM 1494 N N . LYS B 1 2 ? -23.141 -0.857 -4.977 1 97.12 2 LYS B N 1
ATOM 1495 C CA . LYS B 1 2 ? -24.547 -0.55 -5.188 1 97.12 2 LYS B CA 1
ATOM 1496 C C . LYS B 1 2 ? -25.297 -0.475 -3.859 1 97.12 2 LYS B C 1
ATOM 1498 O O . LYS B 1 2 ? -26.281 0.264 -3.734 1 97.12 2 LYS B O 1
ATOM 1503 N N . PHE B 1 3 ? -24.844 -1.196 -2.908 1 98.31 3 PHE B N 1
ATOM 1504 C CA . PHE B 1 3 ? -25.578 -1.28 -1.651 1 98.31 3 PHE B CA 1
ATOM 1505 C C . PHE B 1 3 ? -24.656 -1.057 -0.466 1 98.31 3 PHE B C 1
ATOM 1507 O O . PHE B 1 3 ? -23.469 -1.382 -0.532 1 98.31 3 PHE B O 1
ATOM 1514 N N . CYS B 1 4 ? -25.219 -0.57 0.615 1 98.25 4 CYS B N 1
ATOM 1515 C CA . CYS B 1 4 ? -24.5 -0.272 1.855 1 98.25 4 CYS B CA 1
ATOM 1516 C C . CYS B 1 4 ? -24.125 -1.553 2.586 1 98.25 4 CYS B C 1
ATOM 1518 O O . CYS B 1 4 ? -24.969 -2.42 2.816 1 98.25 4 CYS B O 1
ATOM 1520 N N . SER B 1 5 ? -22.875 -1.636 2.994 1 97.5 5 SER B N 1
ATOM 1521 C CA . SER B 1 5 ? -22.406 -2.836 3.674 1 97.5 5 SER B CA 1
ATOM 1522 C C . SER B 1 5 ? -22.844 -2.854 5.133 1 97.5 5 SER B C 1
ATOM 1524 O O . SER B 1 5 ? -22.672 -3.857 5.828 1 97.5 5 SER B O 1
ATOM 1526 N N . GLN B 1 6 ? -23.391 -1.795 5.578 1 97.31 6 GLN B N 1
ATOM 1527 C CA . GLN B 1 6 ? -23.781 -1.685 6.977 1 97.31 6 GLN B CA 1
ATOM 1528 C C . GLN B 1 6 ? -25.266 -1.988 7.16 1 97.31 6 GLN B C 1
ATOM 1530 O O . GLN B 1 6 ? -25.656 -2.658 8.117 1 97.31 6 GLN B O 1
ATOM 1535 N N . CYS B 1 7 ? -26.156 -1.547 6.242 1 97.94 7 CYS B N 1
ATOM 1536 C CA . CYS B 1 7 ? -27.578 -1.71 6.496 1 97.94 7 CYS B CA 1
ATOM 1537 C C . CYS B 1 7 ? -28.281 -2.332 5.297 1 97.94 7 CYS B C 1
ATOM 1539 O O . CYS B 1 7 ? -29.484 -2.615 5.352 1 97.94 7 CYS B O 1
ATOM 1541 N N . GLY B 1 8 ? -27.594 -2.475 4.215 1 96.81 8 GLY B N 1
ATOM 1542 C CA . GLY B 1 8 ? -28.156 -3.148 3.055 1 96.81 8 GLY B CA 1
ATOM 1543 C C . GLY B 1 8 ? -28.938 -2.221 2.141 1 96.81 8 GLY B C 1
ATOM 1544 O O . GLY B 1 8 ? -29.422 -2.639 1.087 1 96.81 8 GLY B O 1
ATOM 1545 N N . GLY B 1 9 ? -29 -0.986 2.498 1 97.19 9 GLY B N 1
ATOM 1546 C CA . GLY B 1 9 ? -29.703 -0.029 1.659 1 97.19 9 GLY B CA 1
ATOM 1547 C C . GLY B 1 9 ? -28.891 0.402 0.445 1 97.19 9 GLY B C 1
ATOM 1548 O O . GLY B 1 9 ? -27.672 0.272 0.426 1 97.19 9 GLY B O 1
ATOM 1549 N N . PRO B 1 10 ? -29.609 0.896 -0.556 1 98 10 PRO B N 1
ATOM 1550 C CA . PRO B 1 10 ? -28.891 1.403 -1.725 1 98 10 PRO B CA 1
ATOM 1551 C C . PRO B 1 10 ? -28.031 2.621 -1.402 1 98 10 PRO B C 1
ATOM 1553 O O . PRO B 1 10 ? -28.422 3.465 -0.592 1 98 10 PRO B O 1
ATOM 1556 N N . VAL B 1 11 ? -26.844 2.693 -2.047 1 98.19 11 VAL B N 1
ATOM 1557 C CA . VAL B 1 11 ? -25.969 3.838 -1.816 1 98.19 11 VAL B CA 1
ATOM 1558 C C . VAL B 1 11 ? -26.078 4.812 -2.986 1 98.19 11 VAL B C 1
ATOM 1560 O O . VAL B 1 11 ? -26.5 4.438 -4.078 1 98.19 11 VAL B O 1
ATOM 1563 N N . GLU B 1 12 ? -25.75 6.012 -2.764 1 97.56 12 GLU B N 1
ATOM 1564 C CA . GLU B 1 12 ? -25.703 7.047 -3.789 1 97.56 12 GLU B CA 1
ATOM 1565 C C . GLU B 1 12 ? -24.391 7.812 -3.742 1 97.56 12 GLU B C 1
ATOM 1567 O O . GLU B 1 12 ? -23.688 7.797 -2.725 1 97.56 12 GLU B O 1
ATOM 1572 N N . GLN B 1 13 ? -24.047 8.398 -4.891 1 96.38 13 GLN B N 1
ATOM 1573 C CA . GLN B 1 13 ? -22.844 9.227 -4.934 1 96.38 13 GLN B CA 1
ATOM 1574 C C . GLN B 1 13 ? -23.156 10.672 -4.555 1 96.38 13 GLN B C 1
ATOM 1576 O O . GLN B 1 13 ? -23.984 11.312 -5.184 1 96.38 13 GLN B O 1
ATOM 1581 N N . ARG B 1 14 ? -22.562 11.117 -3.5 1 95.44 14 ARG B N 1
ATOM 1582 C CA . ARG B 1 14 ? -22.688 12.508 -3.08 1 95.44 14 ARG B CA 1
ATOM 1583 C C . ARG B 1 14 ? -21.422 12.984 -2.379 1 95.44 14 ARG B C 1
ATOM 1585 O O . ARG B 1 14 ? -20.562 12.172 -2.016 1 95.44 14 ARG B O 1
ATOM 1592 N N . ILE B 1 15 ? -21.25 14.258 -2.32 1 94.38 15 ILE B N 1
ATOM 1593 C CA . ILE B 1 15 ? -20.141 14.852 -1.584 1 94.38 15 ILE B CA 1
ATOM 1594 C C . ILE B 1 15 ? -20.562 15.133 -0.144 1 94.38 15 ILE B C 1
ATOM 1596 O O . ILE B 1 15 ? -21.375 16.031 0.106 1 94.38 15 ILE B O 1
ATOM 1600 N N . PRO B 1 16 ? -20.078 14.336 0.78 1 92.56 16 PRO B N 1
ATOM 1601 C CA . PRO B 1 16 ? -20.438 14.578 2.18 1 92.56 16 PRO B CA 1
ATOM 1602 C C . PRO B 1 16 ? -19.953 15.938 2.682 1 92.56 16 PRO B C 1
ATOM 1604 O O . PRO B 1 16 ? -19.109 16.578 2.051 1 92.56 16 PRO B O 1
ATOM 1607 N N . GLN B 1 17 ? -20.531 16.344 3.816 1 84.94 17 GLN B N 1
ATOM 1608 C CA . GLN B 1 17 ? -20.078 17.578 4.445 1 84.94 17 GLN B CA 1
ATOM 1609 C C . GLN B 1 17 ? -18.609 17.469 4.844 1 84.94 17 GLN B C 1
ATOM 1611 O O . GLN B 1 17 ? -18.188 16.469 5.43 1 84.94 17 GLN B O 1
ATOM 1616 N N . GLY B 1 18 ? -17.828 18.438 4.547 1 80.44 18 GLY B N 1
ATOM 1617 C CA . GLY B 1 18 ? -16.422 18.453 4.922 1 80.44 18 GLY B CA 1
ATOM 1618 C C . GLY B 1 18 ? -15.547 17.688 3.945 1 80.44 18 GLY B C 1
ATOM 1619 O O . GLY B 1 18 ? -14.328 17.609 4.137 1 80.44 18 GLY B O 1
ATOM 1620 N N . ASP B 1 19 ? -16.234 17.125 2.922 1 87.56 19 ASP B N 1
ATOM 1621 C CA . ASP B 1 19 ? -15.531 16.375 1.891 1 87.56 19 ASP B CA 1
ATOM 1622 C C . ASP B 1 19 ? -15.594 17.094 0.544 1 87.56 19 ASP B C 1
ATOM 1624 O O . ASP B 1 19 ? -16.375 18.031 0.377 1 87.56 19 ASP B O 1
ATOM 1628 N N . ASN B 1 20 ? -14.586 16.812 -0.28 1 86.12 20 ASN B N 1
ATOM 1629 C CA . ASN B 1 20 ? -14.578 17.469 -1.577 1 86.12 20 ASN B CA 1
ATOM 1630 C C . ASN B 1 20 ? -14.648 16.469 -2.725 1 86.12 20 ASN B C 1
ATOM 1632 O O . ASN B 1 20 ? -14.352 16.812 -3.871 1 86.12 20 ASN B O 1
ATOM 1636 N N . ARG B 1 21 ? -14.961 15.242 -2.404 1 90.38 21 ARG B N 1
ATOM 1637 C CA . ARG B 1 21 ? -15.039 14.203 -3.426 1 90.38 21 ARG B CA 1
ATOM 1638 C C . ARG B 1 21 ? -16.359 13.438 -3.332 1 90.38 21 ARG B C 1
ATOM 1640 O O . ARG B 1 21 ? -16.953 13.367 -2.262 1 90.38 21 ARG B O 1
ATOM 1647 N N . LEU B 1 22 ? -16.719 12.938 -4.496 1 94.38 22 LEU B N 1
ATOM 1648 C CA . LEU B 1 22 ? -17.891 12.062 -4.504 1 94.38 22 LEU B CA 1
ATOM 1649 C C . LEU B 1 22 ? -17.609 10.773 -3.742 1 94.38 22 LEU B C 1
ATOM 1651 O O . LEU B 1 22 ? -16.562 10.164 -3.92 1 94.38 22 LEU B O 1
ATOM 1655 N N . ARG B 1 23 ? -18.531 10.461 -2.896 1 96.75 23 ARG B N 1
ATOM 1656 C CA . ARG B 1 23 ? -18.469 9.234 -2.113 1 96.75 23 ARG B CA 1
ATOM 1657 C C . ARG B 1 23 ? -19.734 8.406 -2.283 1 96.75 23 ARG B C 1
ATOM 1659 O O . ARG B 1 23 ? -20.797 8.945 -2.627 1 96.75 23 ARG B O 1
ATOM 1666 N N . TYR B 1 24 ? -19.578 7.055 -2.141 1 97.31 24 TYR B N 1
ATOM 1667 C CA . TYR B 1 24 ? -20.766 6.227 -1.932 1 97.31 24 TYR B CA 1
ATOM 1668 C C . TYR B 1 24 ? -21.344 6.445 -0.539 1 97.31 24 TYR B C 1
ATOM 1670 O O . TYR B 1 24 ? -20.703 6.117 0.464 1 97.31 24 TYR B O 1
ATOM 1678 N N . VAL B 1 25 ? -22.516 7.023 -0.496 1 98 25 VAL B N 1
ATOM 1679 C CA . VAL B 1 25 ? -23.141 7.363 0.78 1 98 25 VAL B CA 1
ATOM 1680 C C . VAL B 1 25 ? -24.5 6.66 0.897 1 98 25 VAL B C 1
ATOM 1682 O O . VAL B 1 25 ? -25.281 6.66 -0.05 1 98 25 VAL B O 1
ATOM 1685 N N . CYS B 1 26 ? -24.734 6.012 2.039 1 97.75 26 CYS B N 1
ATOM 1686 C CA . CYS B 1 26 ? -26.047 5.43 2.311 1 97.75 26 CYS B CA 1
ATOM 1687 C C . CYS B 1 26 ? -26.984 6.465 2.912 1 97.75 26 CYS B C 1
ATOM 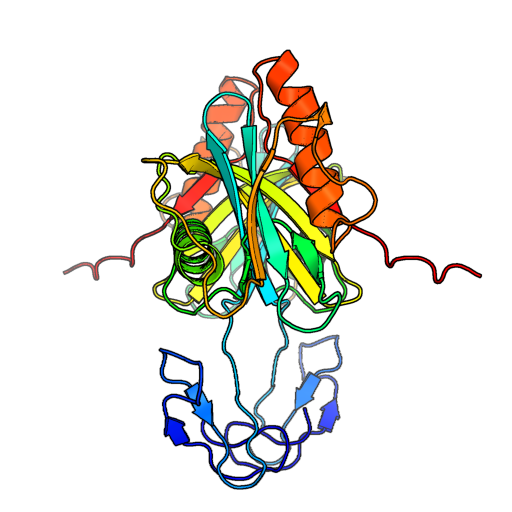1689 O O . CYS B 1 26 ? -26.766 6.953 4.02 1 97.75 26 CYS B O 1
ATOM 1691 N N . PRO B 1 27 ? -28.031 6.809 2.277 1 97.12 27 PRO B N 1
ATOM 1692 C CA . PRO B 1 27 ? -28.953 7.793 2.838 1 97.12 27 PRO B CA 1
ATOM 1693 C C . PRO B 1 27 ? -29.719 7.262 4.047 1 97.12 27 PRO B C 1
ATOM 1695 O O . PRO B 1 27 ? -30.328 8.039 4.789 1 97.12 27 PRO B O 1
ATOM 1698 N N . GLN B 1 28 ? -29.734 6.016 4.141 1 96.69 28 GLN B N 1
ATOM 1699 C CA . GLN B 1 28 ? -30.5 5.402 5.219 1 96.69 28 GLN B CA 1
ATOM 1700 C C . GLN B 1 28 ? -29.75 5.484 6.543 1 96.69 28 GLN B C 1
ATOM 1702 O O . GLN B 1 28 ? -30.297 5.949 7.547 1 96.69 28 GLN B O 1
ATOM 1707 N N . CYS B 1 29 ? -28.531 4.992 6.598 1 97.5 29 CYS B N 1
ATOM 1708 C CA . CYS B 1 29 ? -27.797 4.973 7.859 1 97.5 29 CYS B CA 1
ATOM 1709 C C . CYS B 1 29 ? -26.688 6.016 7.863 1 97.5 29 CYS B C 1
ATOM 1711 O O . CYS B 1 29 ? -25.953 6.141 8.844 1 97.5 29 CYS B O 1
ATOM 1713 N N . GLN B 1 30 ? -26.375 6.684 6.816 1 96.38 30 GLN B N 1
ATOM 1714 C CA . GLN B 1 30 ? -25.469 7.816 6.668 1 96.38 30 GLN B CA 1
ATOM 1715 C C . GLN B 1 30 ? -24.016 7.352 6.594 1 96.38 30 GLN B C 1
ATOM 1717 O O . GLN B 1 30 ? -23.094 8.172 6.625 1 96.38 30 GLN B O 1
ATOM 1722 N N . THR B 1 31 ? -23.906 6.078 6.395 1 96.94 31 THR B N 1
ATOM 1723 C CA . THR B 1 31 ? -22.547 5.559 6.266 1 96.94 31 THR B CA 1
ATOM 1724 C C . THR B 1 31 ? -21.906 6.043 4.973 1 96.94 31 THR B C 1
ATOM 1726 O O . THR B 1 31 ? -22.547 6.027 3.914 1 96.94 31 THR B O 1
ATOM 1729 N N . ILE B 1 32 ? -20.656 6.57 5.098 1 96.5 32 ILE B N 1
ATOM 1730 C CA . ILE B 1 32 ? -19.844 6.934 3.936 1 96.5 32 ILE B CA 1
ATOM 1731 C C . ILE B 1 32 ? -18.891 5.797 3.604 1 96.5 32 ILE B C 1
ATOM 1733 O O . ILE B 1 32 ? -18.141 5.336 4.469 1 96.5 32 ILE B O 1
ATOM 1737 N N . HIS B 1 33 ? -18.859 5.293 2.379 1 96.38 33 HIS B N 1
ATOM 1738 C CA . HIS B 1 33 ? -17.984 4.195 1.964 1 96.38 33 HIS B CA 1
ATOM 1739 C C . HIS B 1 33 ? -16.797 4.711 1.174 1 96.38 33 HIS B C 1
ATOM 1741 O O . HIS B 1 33 ? -16.891 4.965 -0.029 1 96.38 33 HIS B O 1
ATOM 1747 N N . TYR B 1 34 ? -15.711 4.758 1.888 1 94.56 34 TYR B N 1
ATOM 1748 C CA . TYR B 1 34 ? -14.461 5.207 1.274 1 94.56 34 TYR B CA 1
ATOM 1749 C C . TYR B 1 34 ? -13.812 4.082 0.48 1 94.56 34 TYR B C 1
ATOM 1751 O O . TYR B 1 34 ? -13.898 2.912 0.863 1 94.56 34 TYR B O 1
ATOM 1759 N N . GLN B 1 35 ? -13.211 4.422 -0.609 1 94.88 35 GLN B N 1
ATOM 1760 C CA . GLN B 1 35 ? -12.469 3.471 -1.431 1 94.88 35 GLN B CA 1
ATOM 1761 C C . GLN B 1 35 ? -10.969 3.756 -1.381 1 94.88 35 GLN B C 1
ATOM 1763 O O . GLN B 1 35 ? -10.547 4.914 -1.374 1 94.88 35 GLN B O 1
ATOM 1768 N N . ASN B 1 36 ? -10.227 2.787 -1.27 1 97.94 36 ASN B N 1
ATOM 1769 C CA . ASN B 1 36 ? -8.766 2.824 -1.181 1 97.94 36 ASN B CA 1
ATOM 1770 C C . ASN B 1 36 ? -8.125 1.838 -2.15 1 97.94 36 ASN B C 1
ATOM 1772 O O . ASN B 1 36 ? -8.664 0.76 -2.4 1 97.94 36 ASN B O 1
ATOM 1776 N N . PRO B 1 37 ? -6.988 2.246 -2.768 1 98.5 37 PRO B N 1
ATOM 1777 C CA . PRO B 1 37 ? -6.328 1.307 -3.676 1 98.5 37 PRO B CA 1
ATOM 1778 C C . PRO B 1 37 ? -5.977 -0.017 -3.002 1 98.5 37 PRO B C 1
ATOM 1780 O O . PRO B 1 37 ? -5.766 -0.058 -1.786 1 98.5 37 PRO B O 1
ATOM 1783 N N . ARG B 1 38 ? -5.91 -1.061 -3.789 1 98.5 38 ARG B N 1
ATOM 1784 C CA . ARG B 1 38 ? -5.547 -2.375 -3.273 1 98.5 38 ARG B CA 1
ATOM 1785 C C . ARG B 1 38 ? -4.055 -2.635 -3.439 1 98.5 38 ARG B C 1
ATOM 1787 O O . ARG B 1 38 ? -3.443 -2.178 -4.406 1 98.5 38 ARG B O 1
ATOM 1794 N N . ILE B 1 39 ? -3.5 -3.385 -2.555 1 98.88 39 ILE B N 1
ATOM 1795 C CA . ILE B 1 39 ? -2.072 -3.688 -2.586 1 98.88 39 ILE B CA 1
ATOM 1796 C C . ILE B 1 39 ? -1.859 -5.117 -3.08 1 98.88 39 ILE B C 1
ATOM 1798 O O . ILE B 1 39 ? -2.484 -6.055 -2.576 1 98.88 39 ILE B O 1
ATOM 1802 N N . VAL B 1 40 ? -1.077 -5.25 -4.082 1 98.75 40 VAL B N 1
ATOM 1803 C CA . VAL B 1 40 ? -0.583 -6.539 -4.555 1 98.75 40 VAL B CA 1
ATOM 1804 C C . VAL B 1 40 ? 0.876 -6.719 -4.141 1 98.75 40 VAL B C 1
ATOM 1806 O O . VAL B 1 40 ? 1.727 -5.887 -4.473 1 98.75 40 VAL B O 1
ATOM 1809 N N . ALA B 1 41 ? 1.153 -7.746 -3.43 1 98.88 41 ALA B N 1
ATOM 1810 C CA . ALA B 1 41 ? 2.508 -7.992 -2.945 1 98.88 41 ALA B CA 1
ATOM 1811 C C . ALA B 1 41 ? 3.047 -9.32 -3.473 1 98.88 41 ALA B C 1
ATOM 1813 O O . ALA B 1 41 ? 2.312 -10.312 -3.545 1 98.88 41 ALA B O 1
ATOM 1814 N N . GLY B 1 42 ? 4.32 -9.312 -3.811 1 98.88 42 GLY B N 1
ATOM 1815 C CA . GLY B 1 42 ? 4.957 -10.523 -4.305 1 98.88 42 GLY B CA 1
ATOM 1816 C C . GLY B 1 42 ? 6.457 -10.539 -4.09 1 98.88 42 GLY B C 1
ATOM 1817 O O . GLY B 1 42 ? 7.008 -9.641 -3.447 1 98.88 42 GLY B O 1
ATOM 1818 N N . CYS B 1 43 ? 7.102 -11.609 -4.57 1 98.88 43 CYS B N 1
ATOM 1819 C CA . CYS B 1 43 ? 8.547 -11.766 -4.469 1 98.88 43 CYS B CA 1
ATOM 1820 C C . CYS B 1 43 ? 9.18 -11.898 -5.848 1 98.88 43 CYS B C 1
ATOM 1822 O O . CYS B 1 43 ? 8.539 -12.383 -6.785 1 98.88 43 CYS B O 1
ATOM 1824 N N . LEU B 1 44 ? 10.305 -11.398 -5.957 1 98.94 44 LEU B N 1
ATOM 1825 C CA . LEU B 1 44 ? 11.305 -11.844 -6.922 1 98.94 44 LEU B CA 1
ATOM 1826 C C . LEU B 1 44 ? 12.234 -12.875 -6.301 1 98.94 44 LEU B C 1
ATOM 1828 O O . LEU B 1 44 ? 13.266 -12.523 -5.723 1 98.94 44 LEU B O 1
ATOM 1832 N N . PRO B 1 45 ? 11.867 -14.125 -6.359 1 98.94 45 PRO B N 1
ATOM 1833 C CA . PRO B 1 45 ? 12.719 -15.156 -5.754 1 98.94 45 PRO B CA 1
ATOM 1834 C C . PRO B 1 45 ? 13.992 -15.422 -6.551 1 98.94 45 PRO B C 1
ATOM 1836 O O . PRO B 1 45 ? 13.93 -15.641 -7.766 1 98.94 45 PRO B O 1
ATOM 1839 N N . VAL B 1 46 ? 15.07 -15.484 -5.836 1 98.88 46 VAL B N 1
ATOM 1840 C CA . VAL B 1 46 ? 16.359 -15.594 -6.496 1 98.88 46 VAL B CA 1
ATOM 1841 C C . VAL B 1 46 ? 17.094 -16.844 -6.008 1 98.88 46 VAL B C 1
ATOM 1843 O O . VAL B 1 46 ? 17.078 -17.156 -4.812 1 98.88 46 VAL B O 1
ATOM 1846 N N . TRP B 1 47 ? 17.703 -17.531 -6.867 1 98.69 47 TRP B N 1
ATOM 1847 C CA . TRP B 1 47 ? 18.641 -18.625 -6.617 1 98.69 47 TRP B CA 1
ATOM 1848 C C . TRP B 1 47 ? 19.922 -18.422 -7.414 1 98.69 47 TRP B C 1
ATOM 1850 O O . TRP B 1 47 ? 19.953 -18.672 -8.625 1 98.69 47 TRP B O 1
ATOM 1860 N N . GLY B 1 48 ? 21 -17.953 -6.691 1 96.38 48 GLY B N 1
ATOM 1861 C CA . GLY B 1 48 ? 22.188 -17.594 -7.449 1 96.38 48 GLY B CA 1
ATOM 1862 C C . GLY B 1 48 ? 21.938 -16.453 -8.43 1 96.38 48 GLY B C 1
ATOM 1863 O O . GLY B 1 48 ? 21.594 -15.344 -8.031 1 96.38 48 GLY B O 1
ATOM 1864 N N . GLU 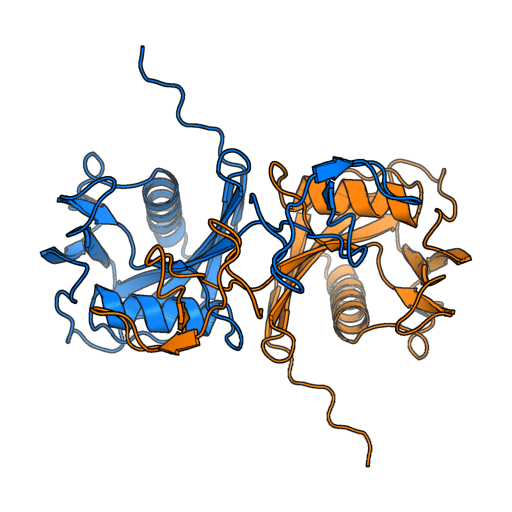B 1 49 ? 22.047 -16.844 -9.734 1 96.25 49 GLU B N 1
ATOM 1865 C CA . GLU B 1 49 ? 21.844 -15.836 -10.766 1 96.25 49 GLU B CA 1
ATOM 1866 C C . GLU B 1 49 ? 20.469 -15.977 -11.422 1 96.25 49 GLU B C 1
ATOM 1868 O O . GLU B 1 49 ? 20.109 -15.195 -12.305 1 96.25 49 GLU B O 1
ATOM 1873 N N . GLN B 1 50 ? 19.75 -16.859 -10.953 1 98.69 50 GLN B N 1
ATOM 1874 C CA . GLN B 1 50 ? 18.469 -17.156 -11.586 1 98.69 50 GLN B CA 1
ATOM 1875 C C . GLN B 1 50 ? 17.297 -16.562 -10.789 1 98.69 50 GLN B C 1
ATOM 1877 O O . GLN B 1 50 ? 17.438 -16.297 -9.594 1 98.69 50 GLN B O 1
ATOM 1882 N N . VAL B 1 51 ? 16.203 -16.422 -11.492 1 98.94 51 VAL B N 1
ATOM 1883 C CA . VAL B 1 51 ? 14.961 -15.961 -10.875 1 98.94 51 VAL B CA 1
ATOM 1884 C C . VAL B 1 51 ? 13.852 -16.984 -11.094 1 98.94 51 VAL B C 1
ATOM 1886 O O . VAL B 1 51 ? 13.805 -17.641 -12.141 1 98.94 51 VAL B O 1
ATOM 1889 N N . LEU B 1 52 ? 12.969 -17.172 -10.109 1 98.94 52 LEU B N 1
ATOM 1890 C CA . LEU B 1 52 ? 11.844 -18.094 -10.203 1 98.94 52 LEU B CA 1
ATOM 1891 C C . LEU B 1 52 ? 10.609 -17.391 -10.75 1 98.94 52 LEU B C 1
ATOM 1893 O O . LEU B 1 52 ? 10.195 -16.359 -10.227 1 98.94 52 LEU B O 1
ATOM 1897 N N . LEU B 1 53 ? 10.062 -17.891 -11.812 1 98.94 53 LEU B N 1
ATOM 1898 C CA . LEU B 1 53 ? 8.828 -17.359 -12.383 1 98.94 53 LEU B CA 1
ATOM 1899 C C . LEU B 1 53 ? 7.73 -18.422 -12.375 1 98.94 53 LEU B C 1
ATOM 1901 O O . LEU B 1 53 ? 8.016 -19.625 -12.352 1 98.94 53 LEU B O 1
ATOM 1905 N N . CYS B 1 54 ? 6.574 -17.969 -12.352 1 98.88 54 CYS B N 1
ATOM 1906 C CA . CYS B 1 54 ? 5.383 -18.797 -12.438 1 98.88 54 CYS B CA 1
ATOM 1907 C C . CYS B 1 54 ? 4.625 -18.531 -13.734 1 98.88 54 CYS B C 1
ATOM 1909 O O . CYS B 1 54 ? 4.441 -17.391 -14.133 1 98.88 54 CYS B O 1
ATOM 1911 N N . ARG B 1 55 ? 4.203 -19.562 -14.359 1 98.81 55 ARG B N 1
ATOM 1912 C CA . ARG B 1 55 ? 3.305 -19.438 -15.5 1 98.81 55 ARG B CA 1
ATOM 1913 C C . ARG B 1 55 ? 1.848 -19.484 -15.055 1 98.81 55 ARG B C 1
ATOM 1915 O O . ARG B 1 55 ? 1.414 -20.453 -14.43 1 98.81 55 ARG B O 1
ATOM 1922 N N . ARG B 1 56 ? 1.063 -18.453 -15.406 1 98.38 56 ARG B N 1
ATOM 1923 C CA . ARG B 1 56 ? -0.27 -18.266 -14.844 1 98.38 56 ARG B CA 1
ATOM 1924 C C . ARG B 1 56 ? -1.243 -19.312 -15.383 1 98.38 56 ARG B C 1
ATOM 1926 O O . ARG B 1 56 ? -1.284 -19.562 -16.594 1 98.38 56 ARG B O 1
ATOM 1933 N N . ALA B 1 57 ? -2.055 -19.875 -14.469 1 97.62 57 ALA B N 1
ATOM 1934 C CA . ALA B 1 57 ? -3.094 -20.844 -14.82 1 97.62 57 ALA B CA 1
ATOM 1935 C C . ALA B 1 57 ? -4.465 -20.172 -14.875 1 97.62 57 ALA B C 1
ATOM 1937 O O . ALA B 1 57 ? -5.469 -20.828 -15.164 1 97.62 57 ALA B O 1
ATOM 1938 N N . ILE B 1 58 ? -4.504 -18.906 -14.547 1 94.38 58 ILE B N 1
ATOM 1939 C CA . ILE B 1 58 ? -5.773 -18.203 -14.414 1 94.38 58 ILE B CA 1
ATOM 1940 C C . ILE B 1 58 ? -5.762 -16.953 -15.273 1 94.38 58 ILE B C 1
ATOM 1942 O O . ILE B 1 58 ? -4.695 -16.469 -15.68 1 94.38 58 ILE B O 1
ATOM 1946 N N . GLU B 1 59 ? -7.031 -16.484 -15.492 1 94.69 59 GLU B N 1
ATOM 1947 C CA . GLU B 1 59 ? -7.191 -15.211 -16.188 1 94.69 59 GLU B CA 1
ATOM 1948 C C . GLU B 1 59 ? -7.027 -14.031 -15.227 1 94.69 59 GLU B C 1
ATOM 1950 O O . GLU B 1 59 ? -7.242 -14.172 -14.023 1 94.69 59 GLU B O 1
ATOM 1955 N N . PRO B 1 60 ? -6.66 -12.805 -15.711 1 94.12 60 PRO B N 1
ATOM 1956 C CA . PRO B 1 60 ? -6.23 -12.523 -17.078 1 94.12 60 PRO B CA 1
ATOM 1957 C C . PRO B 1 60 ? -4.824 -13.047 -17.375 1 94.12 60 PRO B C 1
ATOM 1959 O O . PRO B 1 60 ? -4.062 -13.328 -16.453 1 94.12 60 PRO B O 1
ATOM 1962 N N . ARG B 1 61 ? -4.418 -13.148 -18.656 1 95.75 61 ARG B N 1
ATOM 1963 C CA . ARG B 1 61 ? -3.1 -13.484 -19.188 1 95.75 61 ARG B CA 1
ATOM 1964 C C . ARG B 1 61 ? -2.705 -14.906 -18.812 1 95.75 61 ARG B C 1
ATOM 1966 O O . ARG B 1 61 ? -1.569 -15.156 -18.406 1 95.75 61 ARG B O 1
ATOM 1973 N N . ARG B 1 62 ? -3.678 -15.828 -18.891 1 97.44 62 ARG B N 1
ATOM 1974 C CA . ARG B 1 62 ? -3.359 -17.234 -18.688 1 97.44 62 ARG B CA 1
ATOM 1975 C C . ARG B 1 62 ? -2.236 -17.672 -19.625 1 97.44 62 ARG B C 1
ATOM 1977 O O . ARG B 1 62 ? -2.24 -17.344 -20.812 1 97.44 62 ARG B O 1
ATOM 1984 N N . GLY B 1 63 ? -1.299 -18.391 -19.078 1 98.44 63 GLY B N 1
ATOM 1985 C CA . GLY B 1 63 ? -0.219 -18.922 -19.906 1 98.44 63 GLY B CA 1
ATOM 1986 C C . GLY B 1 63 ? 0.99 -18 -19.938 1 98.44 63 GLY B C 1
ATOM 1987 O O . GLY B 1 63 ? 2.045 -18.375 -20.453 1 98.44 63 GLY B O 1
ATOM 1988 N N . PHE B 1 64 ? 0.87 -16.828 -19.438 1 98.75 64 PHE B N 1
ATOM 1989 C CA . PHE B 1 64 ? 1.987 -15.891 -19.406 1 98.75 64 PHE B CA 1
ATOM 1990 C C . PHE B 1 64 ? 2.742 -16 -18.078 1 98.75 64 PHE B C 1
ATOM 1992 O O . PHE B 1 64 ? 2.188 -16.438 -17.078 1 98.75 64 PHE B O 1
ATOM 1999 N N . TRP B 1 65 ? 3.996 -15.625 -18.125 1 98.88 65 TRP B N 1
ATOM 2000 C CA . TRP B 1 65 ? 4.875 -15.758 -16.969 1 98.88 65 TRP B CA 1
ATOM 2001 C C . TRP B 1 65 ? 4.797 -14.523 -16.078 1 98.88 65 TRP B C 1
ATOM 2003 O O . TRP B 1 65 ? 4.637 -13.406 -16.578 1 98.88 65 TRP B O 1
ATOM 2013 N N . THR B 1 66 ? 4.883 -14.742 -14.812 1 98.81 66 THR B N 1
ATOM 2014 C CA . THR B 1 66 ? 4.809 -13.664 -13.844 1 98.81 66 THR B CA 1
ATOM 2015 C C . THR B 1 66 ? 5.672 -13.969 -12.617 1 98.81 66 THR B C 1
ATOM 2017 O O . THR B 1 66 ? 6.23 -15.062 -12.508 1 98.81 66 THR B O 1
ATOM 2020 N N . LEU B 1 67 ? 5.969 -13.023 -11.797 1 98.94 67 LEU B N 1
ATOM 2021 C CA . LEU B 1 67 ? 6.449 -13.219 -10.43 1 98.94 67 LEU B CA 1
ATOM 2022 C C . LEU B 1 67 ? 5.309 -13.625 -9.508 1 98.94 67 LEU B C 1
ATOM 2024 O O . LEU B 1 67 ? 4.184 -13.141 -9.648 1 98.94 67 LEU B O 1
ATOM 2028 N N . PRO B 1 68 ? 5.59 -14.57 -8.594 1 98.88 68 PRO B N 1
ATOM 2029 C CA . PRO B 1 68 ? 4.512 -14.883 -7.652 1 98.88 68 PRO B CA 1
ATOM 2030 C C . PRO B 1 68 ? 4.059 -13.656 -6.855 1 98.88 68 PRO B C 1
ATOM 2032 O O . PRO B 1 68 ? 4.875 -13 -6.211 1 98.88 68 PRO B O 1
ATOM 2035 N N . ALA B 1 69 ? 2.807 -13.367 -6.887 1 98.62 69 ALA B N 1
ATOM 2036 C CA . ALA B 1 69 ? 2.23 -12.188 -6.246 1 98.62 69 ALA B CA 1
ATOM 2037 C C . ALA B 1 69 ? 0.713 -12.312 -6.133 1 98.62 69 ALA B C 1
ATOM 2039 O O . ALA B 1 69 ? 0.095 -13.109 -6.844 1 98.62 69 ALA B O 1
ATOM 2040 N N . GLY B 1 70 ? 0.132 -11.547 -5.285 1 97.56 70 GLY B N 1
ATOM 2041 C CA . GLY B 1 70 ? -1.309 -11.477 -5.102 1 97.56 70 GLY B CA 1
ATOM 2042 C C . GLY B 1 70 ? -1.738 -10.398 -4.133 1 97.56 70 GLY B C 1
ATOM 2043 O O . GLY B 1 70 ? -0.898 -9.695 -3.562 1 97.56 70 GLY B O 1
ATOM 2044 N N . PHE B 1 71 ? -3.012 -10.312 -3.963 1 97.94 71 PHE B N 1
ATOM 2045 C CA . PHE B 1 71 ? -3.557 -9.273 -3.094 1 97.94 71 PHE B CA 1
ATOM 2046 C C . PHE B 1 71 ? -3.178 -9.531 -1.642 1 97.94 71 PHE B C 1
ATOM 2048 O O . PHE B 1 71 ? -3.182 -10.68 -1.188 1 97.94 71 PHE B O 1
ATOM 2055 N N . MET B 1 72 ? -2.875 -8.453 -0.93 1 98.44 72 MET B N 1
ATOM 2056 C CA . MET B 1 72 ? -2.617 -8.555 0.503 1 98.44 72 MET B CA 1
ATOM 2057 C C . MET B 1 72 ? -3.895 -8.898 1.264 1 98.44 72 MET B C 1
ATOM 2059 O O . MET B 1 72 ? -4.996 -8.609 0.796 1 98.44 72 MET B O 1
ATOM 2063 N N . GLU B 1 73 ? -3.674 -9.508 2.393 1 97.44 73 GLU B N 1
ATOM 2064 C CA . GLU B 1 73 ? -4.734 -9.773 3.359 1 97.44 73 GLU B CA 1
ATOM 2065 C C . GLU B 1 73 ? -4.582 -8.906 4.602 1 97.44 73 GLU B C 1
ATOM 2067 O O . GLU B 1 73 ? -3.471 -8.508 4.957 1 97.44 73 GLU B O 1
ATOM 2072 N N . ASN B 1 74 ? -5.766 -8.648 5.234 1 96.75 74 ASN B N 1
ATOM 2073 C CA . ASN B 1 74 ? -5.688 -7.965 6.523 1 96.75 74 ASN B CA 1
ATOM 2074 C C . ASN B 1 74 ? -4.879 -8.766 7.535 1 96.75 74 ASN B C 1
ATOM 2076 O O . ASN B 1 74 ? -4.941 -10 7.555 1 96.75 74 ASN B O 1
ATOM 2080 N N . GLY B 1 75 ? -4.113 -8.008 8.367 1 96.56 75 GLY B N 1
ATOM 2081 C CA . GLY B 1 75 ? -3.416 -8.664 9.469 1 96.56 75 GLY B CA 1
ATOM 2082 C C . GLY B 1 75 ? -2.023 -9.133 9.094 1 96.56 75 GLY B C 1
ATOM 2083 O O . GLY B 1 75 ? -1.35 -9.789 9.891 1 96.56 75 GLY B O 1
ATOM 2084 N N . GLU B 1 76 ? -1.566 -8.82 7.93 1 97.56 76 GLU B N 1
ATOM 2085 C CA . GLU B 1 76 ? -0.225 -9.242 7.535 1 97.56 76 GLU B CA 1
ATOM 2086 C C . GLU B 1 76 ? 0.614 -8.047 7.082 1 97.56 76 GLU B C 1
ATOM 2088 O O . GLU B 1 76 ? 0.07 -7.004 6.711 1 97.56 76 GLU B O 1
ATOM 2093 N N . THR B 1 77 ? 1.916 -8.18 7.137 1 98.56 77 THR B N 1
ATOM 2094 C CA . THR B 1 77 ? 2.836 -7.215 6.543 1 98.56 77 THR B CA 1
ATOM 2095 C C . THR B 1 77 ? 2.971 -7.453 5.039 1 98.56 77 THR B C 1
ATOM 2097 O O . THR B 1 77 ? 2.551 -8.492 4.531 1 98.56 77 THR B O 1
ATOM 2100 N N . MET B 1 78 ? 3.51 -6.492 4.359 1 98.75 78 MET B N 1
ATOM 2101 C CA . MET B 1 78 ? 3.773 -6.668 2.932 1 98.75 78 MET B CA 1
ATOM 2102 C C . MET B 1 78 ? 4.648 -7.895 2.688 1 98.75 78 MET B C 1
ATOM 2104 O O . MET B 1 78 ? 4.379 -8.68 1.776 1 98.75 78 MET B O 1
ATOM 2108 N N . ALA B 1 79 ? 5.688 -8.062 3.506 1 98.81 79 ALA B N 1
ATOM 2109 C CA . ALA B 1 79 ? 6.598 -9.195 3.355 1 98.81 79 ALA B CA 1
ATOM 2110 C C . ALA B 1 79 ? 5.875 -10.516 3.584 1 98.81 79 ALA B C 1
ATOM 2112 O O . ALA B 1 79 ? 6.082 -11.484 2.842 1 98.81 79 ALA B O 1
ATOM 2113 N N . GLU B 1 80 ? 5.059 -10.547 4.617 1 98.5 80 GLU B N 1
ATOM 2114 C CA . GLU B 1 80 ? 4.293 -11.758 4.898 1 98.5 80 GLU B CA 1
ATOM 2115 C C . GLU B 1 80 ? 3.355 -12.102 3.744 1 98.5 80 GLU B C 1
ATOM 2117 O O . GLU B 1 80 ? 3.211 -13.266 3.383 1 98.5 80 GLU B O 1
ATOM 2122 N N . ALA B 1 81 ? 2.703 -11.102 3.203 1 98.62 81 ALA B N 1
ATOM 2123 C CA . ALA B 1 81 ? 1.844 -11.312 2.041 1 98.62 81 ALA B CA 1
ATOM 2124 C C . ALA B 1 81 ? 2.639 -11.875 0.866 1 98.62 81 ALA B C 1
ATOM 2126 O O . ALA B 1 81 ? 2.207 -12.828 0.218 1 98.62 81 ALA B O 1
ATOM 2127 N N . ALA B 1 82 ? 3.816 -11.281 0.607 1 98.88 82 ALA B N 1
ATOM 2128 C CA . ALA B 1 82 ? 4.676 -11.711 -0.489 1 98.88 82 ALA B CA 1
ATOM 2129 C C . ALA B 1 82 ? 5.09 -13.172 -0.314 1 98.88 82 ALA B C 1
ATOM 2131 O O . ALA B 1 82 ? 5.051 -13.953 -1.267 1 98.88 82 ALA B O 1
ATOM 2132 N N . MET B 1 83 ? 5.445 -13.523 0.912 1 98.81 83 MET B N 1
ATOM 2133 C CA . MET B 1 83 ? 5.852 -14.891 1.218 1 98.81 83 MET B CA 1
ATOM 2134 C C . MET B 1 83 ? 4.684 -15.852 1.05 1 98.81 83 MET B C 1
ATOM 2136 O O . MET B 1 83 ? 4.844 -16.938 0.496 1 98.81 83 MET B O 1
ATOM 2140 N N . ARG B 1 84 ? 3.549 -15.445 1.555 1 97.94 84 ARG B N 1
ATOM 2141 C CA . ARG B 1 84 ? 2.363 -16.281 1.443 1 97.94 84 ARG B CA 1
ATOM 2142 C C . ARG B 1 84 ? 2.027 -16.562 -0.017 1 97.94 84 ARG B C 1
ATOM 2144 O O . ARG B 1 84 ? 1.791 -17.719 -0.392 1 97.94 84 ARG B O 1
ATOM 2151 N N . GLU B 1 85 ? 1.99 -15.547 -0.854 1 98.19 85 GLU B N 1
ATOM 2152 C CA . GLU B 1 85 ? 1.671 -15.703 -2.27 1 98.19 85 GLU B CA 1
ATOM 2153 C C . GLU B 1 85 ? 2.717 -16.562 -2.98 1 98.19 85 GLU B C 1
ATOM 2155 O O . GLU B 1 85 ? 2.393 -17.297 -3.914 1 98.19 85 GLU B O 1
ATOM 2160 N N . THR B 1 86 ? 4 -16.422 -2.605 1 98.81 86 THR B N 1
ATOM 2161 C CA . THR B 1 86 ? 5.07 -17.234 -3.172 1 98.81 86 THR B CA 1
ATOM 2162 C C . THR B 1 86 ? 4.848 -18.703 -2.869 1 98.81 86 THR B C 1
ATOM 2164 O O . THR B 1 86 ? 5.023 -19.562 -3.744 1 98.81 86 THR B O 1
ATOM 2167 N N . ASP B 1 87 ? 4.434 -18.953 -1.662 1 98.25 87 ASP B N 1
ATOM 2168 C CA . ASP B 1 87 ? 4.098 -20.328 -1.277 1 98.25 87 ASP B CA 1
ATOM 2169 C C . ASP B 1 87 ? 2.871 -20.828 -2.037 1 98.25 87 ASP B C 1
ATOM 2171 O O . ASP B 1 87 ? 2.865 -21.938 -2.549 1 98.25 87 ASP B O 1
ATOM 2175 N N . GLU B 1 88 ? 1.84 -20.031 -2.135 1 96.81 88 GLU B N 1
ATOM 2176 C CA . GLU B 1 88 ? 0.579 -20.422 -2.766 1 96.81 88 GLU B CA 1
ATOM 2177 C C . GLU B 1 88 ? 0.765 -20.688 -4.258 1 96.81 88 GLU B C 1
ATOM 2179 O O . GLU B 1 88 ? 0.2 -21.641 -4.797 1 96.81 88 GLU B O 1
ATOM 2184 N N . GLU B 1 89 ? 1.53 -19.844 -4.934 1 97.94 89 GLU B N 1
ATOM 2185 C CA . GLU B 1 89 ? 1.6 -19.906 -6.391 1 97.94 89 GLU B CA 1
ATOM 2186 C C . GLU B 1 89 ? 2.756 -20.797 -6.848 1 97.94 89 GLU B C 1
ATOM 2188 O O . GLU B 1 89 ? 2.705 -21.375 -7.934 1 97.94 89 GLU B O 1
ATOM 2193 N N . ALA B 1 90 ? 3.842 -20.969 -6.043 1 98.75 90 ALA B N 1
ATOM 2194 C CA . ALA B 1 90 ? 5.047 -21.656 -6.496 1 98.75 90 ALA B CA 1
ATOM 2195 C C . ALA B 1 90 ? 5.48 -22.719 -5.488 1 98.75 90 ALA B C 1
ATOM 2197 O O . ALA B 1 90 ? 6.484 -23.406 -5.695 1 98.75 90 ALA B O 1
ATOM 2198 N N . CYS B 1 91 ? 4.762 -22.844 -4.344 1 98.56 91 CYS B N 1
ATOM 2199 C CA . CYS B 1 91 ? 5.152 -23.75 -3.264 1 98.56 91 CYS B CA 1
ATOM 2200 C C . CYS B 1 91 ? 6.625 -23.562 -2.912 1 98.56 91 CYS B C 1
ATOM 2202 O O . CYS B 1 91 ? 7.336 -24.547 -2.676 1 98.56 91 CYS B O 1
ATOM 2204 N N . ALA B 1 92 ? 7.055 -22.391 -2.969 1 98.88 92 ALA B N 1
ATOM 2205 C CA . ALA B 1 92 ? 8.461 -22.078 -2.719 1 98.88 92 ALA B CA 1
ATOM 2206 C C . ALA B 1 92 ? 8.633 -21.359 -1.379 1 98.88 92 ALA B C 1
ATOM 2208 O O . ALA B 1 92 ? 7.777 -20.562 -0.978 1 98.88 92 ALA B O 1
ATOM 2209 N N . ARG B 1 93 ? 9.703 -21.672 -0.769 1 98.62 93 ARG B N 1
ATOM 2210 C CA . ARG B 1 93 ? 10.062 -21.016 0.482 1 98.62 93 ARG B CA 1
ATOM 2211 C C . ARG B 1 93 ? 11.203 -20.016 0.271 1 98.62 93 ARG B C 1
ATOM 2213 O O . ARG B 1 93 ? 12.195 -20.344 -0.395 1 98.62 93 ARG B O 1
ATOM 2220 N N . VAL B 1 94 ? 11 -18.828 0.846 1 98.88 94 VAL B N 1
ATOM 2221 C CA . VAL B 1 94 ? 11.992 -17.781 0.632 1 98.88 94 VAL B CA 1
ATOM 2222 C C . VAL B 1 94 ? 12.406 -17.188 1.973 1 98.88 94 VAL B C 1
ATOM 2224 O O . VAL B 1 94 ? 11.711 -17.344 2.975 1 98.88 94 VAL B O 1
ATOM 2227 N N . ARG B 1 95 ? 13.57 -16.562 1.972 1 98.56 95 ARG B N 1
ATOM 2228 C CA . ARG B 1 95 ? 14.117 -15.859 3.129 1 98.56 95 ARG B CA 1
ATOM 2229 C C . ARG B 1 95 ? 14.766 -14.547 2.713 1 98.56 95 ARG B C 1
ATOM 2231 O O . ARG B 1 95 ? 14.859 -14.242 1.521 1 98.56 95 ARG B O 1
ATOM 2238 N N . ASP B 1 96 ? 15.133 -13.703 3.719 1 98.31 96 ASP B N 1
ATOM 2239 C CA . ASP B 1 96 ? 15.875 -12.461 3.5 1 98.31 96 ASP B CA 1
ATOM 2240 C C . ASP B 1 96 ? 15.156 -11.555 2.506 1 98.31 96 ASP B C 1
ATOM 2242 O O . ASP B 1 96 ? 15.727 -11.148 1.497 1 98.31 96 ASP B O 1
ATOM 2246 N N . LEU B 1 97 ? 13.961 -11.266 2.768 1 98.75 97 LEU B N 1
ATOM 2247 C CA . LEU B 1 97 ? 13.172 -10.406 1.896 1 98.75 97 LEU B CA 1
ATOM 2248 C C . LEU B 1 97 ? 13.586 -8.945 2.049 1 98.75 97 LEU B C 1
ATOM 2250 O O . LEU B 1 97 ? 13.695 -8.445 3.168 1 98.75 97 LEU B O 1
ATOM 2254 N N . HIS B 1 98 ? 13.852 -8.312 0.949 1 98.62 98 HIS B N 1
ATOM 2255 C CA . HIS B 1 98 ? 14.164 -6.887 0.871 1 98.62 98 HIS B CA 1
ATOM 2256 C C . HIS B 1 98 ? 13.219 -6.168 -0.085 1 98.62 98 HIS B C 1
ATOM 2258 O O . HIS B 1 98 ? 13.109 -6.539 -1.254 1 98.62 98 HIS B O 1
ATOM 2264 N N . LEU B 1 99 ? 12.531 -5.148 0.471 1 98.88 99 LEU B N 1
ATOM 2265 C CA . LEU B 1 99 ? 11.703 -4.332 -0.406 1 98.88 99 LEU B CA 1
ATOM 2266 C C . LEU B 1 99 ? 12.484 -3.877 -1.63 1 98.88 99 LEU B C 1
ATOM 2268 O O . LEU B 1 99 ? 13.641 -3.469 -1.513 1 98.88 99 LEU B O 1
ATOM 2272 N N . TYR B 1 100 ? 11.812 -3.887 -2.83 1 98.81 100 TYR B N 1
ATOM 2273 C CA . TYR B 1 100 ? 12.625 -3.668 -4.02 1 98.81 100 TYR B CA 1
ATOM 2274 C C . TYR B 1 100 ? 11.938 -2.715 -4.988 1 98.81 100 TYR B C 1
ATOM 2276 O O . TYR B 1 100 ? 12.391 -1.587 -5.188 1 98.81 100 TYR B O 1
ATOM 2284 N N . THR B 1 101 ? 10.766 -3.109 -5.484 1 98.81 101 THR B N 1
ATOM 2285 C CA . THR B 1 101 ? 10.078 -2.232 -6.426 1 98.81 101 THR B CA 1
ATOM 2286 C C . THR B 1 101 ? 8.641 -1.994 -5.992 1 98.81 101 THR B C 1
ATOM 2288 O O . THR B 1 101 ? 7.969 -2.91 -5.512 1 98.81 101 THR B O 1
ATOM 2291 N N . LEU B 1 102 ? 8.211 -0.799 -6.105 1 98.88 102 LEU B N 1
ATOM 2292 C CA . LEU B 1 102 ? 6.84 -0.359 -5.891 1 98.88 102 LEU B CA 1
ATOM 2293 C C . LEU B 1 102 ? 6.297 0.346 -7.129 1 98.88 102 LEU B C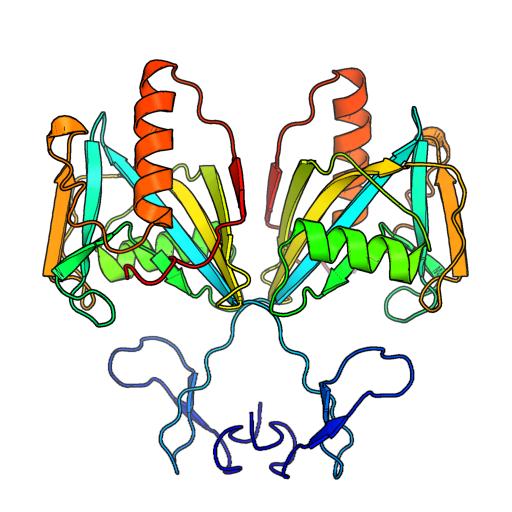 1
ATOM 2295 O O . LEU B 1 102 ? 6.918 1.28 -7.641 1 98.88 102 LEU B O 1
ATOM 2299 N N . PHE B 1 103 ? 5.145 -0.104 -7.629 1 98.75 103 PHE B N 1
ATOM 2300 C CA . PHE B 1 103 ? 4.531 0.493 -8.812 1 98.75 103 PHE B CA 1
ATOM 2301 C C . PHE B 1 103 ? 3.129 0.997 -8.5 1 98.75 103 PHE B C 1
ATOM 2303 O O . PHE B 1 103 ? 2.271 0.229 -8.055 1 98.75 103 PHE B O 1
ATOM 2310 N N . ASP B 1 104 ? 2.922 2.287 -8.688 1 98.62 104 ASP B N 1
ATOM 2311 C CA . ASP B 1 104 ? 1.577 2.852 -8.633 1 98.62 104 ASP B CA 1
ATOM 2312 C C . ASP B 1 104 ? 0.847 2.656 -9.961 1 98.62 104 ASP B C 1
ATOM 2314 O O . ASP B 1 104 ? 1.337 3.074 -11.008 1 98.62 104 ASP B O 1
ATOM 2318 N N . LEU B 1 105 ? -0.291 2.092 -9.891 1 98.25 105 LEU B N 1
ATOM 2319 C CA . LEU B 1 105 ? -1.141 1.925 -11.062 1 98.25 105 LEU B CA 1
ATOM 2320 C C . LEU B 1 105 ? -2.502 2.574 -10.844 1 98.25 105 LEU B C 1
ATOM 2322 O O . LEU B 1 105 ? -3.502 1.881 -10.648 1 98.25 105 LEU B O 1
ATOM 2326 N N . PRO B 1 106 ? -2.562 3.883 -10.984 1 97.62 106 PRO B N 1
ATOM 2327 C CA . PRO B 1 106 ? -3.799 4.609 -10.688 1 97.62 106 PRO B CA 1
ATOM 2328 C C . PRO B 1 106 ? -4.969 4.172 -11.562 1 97.62 106 PRO B C 1
ATOM 2330 O O . PRO B 1 106 ? -6.117 4.184 -11.117 1 97.62 106 PRO B O 1
ATOM 2333 N N . HIS B 1 107 ? -4.727 3.754 -12.758 1 96.62 107 HIS B N 1
ATOM 2334 C CA . HIS B 1 107 ? -5.781 3.447 -13.711 1 96.62 107 HIS B CA 1
ATOM 2335 C C . HIS B 1 107 ? -6.559 2.203 -13.289 1 96.62 107 HIS B C 1
ATOM 2337 O O . HIS B 1 107 ? -7.699 2.002 -13.719 1 96.62 107 HIS B O 1
ATOM 2343 N N . ILE B 1 108 ? -5.988 1.417 -12.5 1 96.75 108 ILE B N 1
ATOM 2344 C CA . ILE B 1 108 ? -6.719 0.26 -11.992 1 96.75 108 ILE B CA 1
ATOM 2345 C C . ILE B 1 108 ? -6.758 0.301 -10.469 1 96.75 108 ILE B C 1
ATOM 2347 O O . ILE B 1 108 ? -7.137 -0.68 -9.82 1 96.75 108 ILE B O 1
ATOM 2351 N N . SER B 1 109 ? -6.238 1.364 -9.812 1 97.56 109 SER B N 1
ATOM 2352 C CA . SER B 1 109 ? -6.254 1.639 -8.383 1 97.56 109 SER B CA 1
ATOM 2353 C C . SER B 1 109 ? -5.547 0.537 -7.602 1 97.56 109 SER B C 1
ATOM 2355 O O . SER B 1 109 ? -6.109 -0.014 -6.652 1 97.56 109 SER B O 1
ATOM 2357 N N . GLN B 1 110 ? -4.316 0.292 -7.977 1 98.25 110 GLN B N 1
ATOM 2358 C CA . GLN B 1 110 ? -3.533 -0.737 -7.301 1 98.25 110 GLN B CA 1
ATOM 2359 C C . GLN B 1 110 ? -2.098 -0.274 -7.07 1 98.25 110 GLN B C 1
ATOM 2361 O O . GLN B 1 110 ? -1.587 0.571 -7.805 1 98.25 110 GLN B O 1
ATOM 2366 N N . LEU B 1 111 ? -1.528 -0.744 -6.027 1 98.75 111 LEU B N 1
ATOM 2367 C CA . LEU B 1 111 ? -0.103 -0.658 -5.73 1 98.75 111 LEU B CA 1
ATOM 2368 C C . LEU B 1 111 ? 0.547 -2.037 -5.781 1 98.75 111 LEU B C 1
ATOM 2370 O O . LEU B 1 111 ? 0.14 -2.947 -5.059 1 98.75 111 LEU B O 1
ATOM 2374 N N . TYR B 1 112 ? 1.503 -2.223 -6.684 1 98.81 112 TYR B N 1
ATOM 2375 C CA . TYR B 1 112 ? 2.277 -3.457 -6.75 1 98.81 112 TYR B CA 1
ATOM 2376 C C . TYR B 1 112 ? 3.586 -3.322 -5.98 1 98.81 112 TYR B C 1
ATOM 2378 O O . TYR B 1 112 ? 4.332 -2.357 -6.176 1 98.81 112 TYR B O 1
ATOM 2386 N N . VAL B 1 113 ? 3.846 -4.273 -5.164 1 98.88 113 VAL B N 1
ATOM 2387 C CA . VAL B 1 113 ? 5.07 -4.293 -4.371 1 98.88 113 VAL B CA 1
ATOM 2388 C C . VAL B 1 113 ? 5.793 -5.625 -4.57 1 98.88 113 VAL B C 1
ATOM 2390 O O . VAL B 1 113 ? 5.215 -6.691 -4.355 1 98.88 113 VAL B O 1
ATOM 2393 N N . PHE B 1 114 ? 7.066 -5.586 -4.941 1 98.94 114 PHE B N 1
ATOM 2394 C CA . PHE B 1 114 ? 7.863 -6.801 -5.047 1 98.94 114 PHE B CA 1
ATOM 2395 C C . PHE B 1 114 ? 9.055 -6.75 -4.098 1 98.94 114 PHE B C 1
ATOM 2397 O O . PHE B 1 114 ? 9.742 -5.73 -4.008 1 98.94 114 PHE B O 1
ATOM 2404 N N . PHE B 1 115 ? 9.32 -7.789 -3.418 1 98.94 115 PHE B N 1
ATOM 2405 C CA . PHE B 1 115 ? 10.5 -8.008 -2.59 1 98.94 115 PHE B CA 1
ATOM 2406 C C . PHE B 1 115 ? 11.516 -8.891 -3.311 1 98.94 115 PHE B C 1
ATOM 2408 O O . PHE B 1 115 ? 11.141 -9.875 -3.947 1 98.94 115 PHE B O 1
ATOM 2415 N N . ARG B 1 116 ? 12.758 -8.484 -3.268 1 98.88 116 ARG B N 1
ATOM 2416 C CA . ARG B 1 116 ? 13.789 -9.477 -3.562 1 98.88 116 ARG B CA 1
ATOM 2417 C C . ARG B 1 116 ? 13.906 -10.5 -2.439 1 98.88 116 ARG B C 1
ATOM 2419 O O . ARG B 1 116 ? 13.945 -10.133 -1.262 1 98.88 116 ARG B O 1
ATOM 2426 N N . ALA B 1 117 ? 13.922 -11.742 -2.818 1 98.88 117 ALA B N 1
ATOM 2427 C CA . ALA B 1 117 ? 14.008 -12.797 -1.808 1 98.88 117 ALA B CA 1
ATOM 2428 C C . ALA B 1 117 ? 14.898 -13.938 -2.281 1 98.88 117 ALA B C 1
ATOM 2430 O O . ALA B 1 117 ? 14.984 -14.211 -3.482 1 98.88 117 ALA B O 1
ATOM 2431 N N . GLU B 1 118 ? 15.5 -14.594 -1.323 1 98.81 118 GLU B N 1
ATOM 2432 C CA . GLU B 1 118 ? 16.328 -15.75 -1.637 1 98.81 118 GLU B CA 1
ATOM 2433 C C . GLU B 1 118 ? 15.547 -17.047 -1.427 1 98.81 118 GLU B C 1
ATOM 2435 O O . GLU B 1 118 ? 14.898 -17.234 -0.394 1 98.81 118 GLU B O 1
ATOM 2440 N N . LEU B 1 119 ? 15.633 -17.969 -2.426 1 98.88 119 LEU B N 1
ATOM 2441 C CA . LEU B 1 119 ? 15.07 -19.297 -2.225 1 98.88 119 LEU B CA 1
ATOM 2442 C C . LEU B 1 119 ? 15.852 -20.062 -1.155 1 98.88 119 LEU B C 1
ATOM 2444 O O . LEU B 1 119 ? 17.078 -20.031 -1.146 1 98.88 119 LEU B O 1
ATOM 2448 N N . ILE B 1 120 ? 15.133 -20.672 -0.289 1 98.69 120 ILE B N 1
ATOM 2449 C CA . ILE B 1 120 ? 15.742 -21.438 0.783 1 98.69 120 ILE B CA 1
ATOM 2450 C C . ILE B 1 120 ? 16.297 -22.75 0.222 1 98.69 120 ILE B C 1
ATOM 2452 O O . ILE B 1 120 ? 17.344 -23.234 0.663 1 98.69 120 ILE B O 1
ATOM 2456 N N . ASP B 1 121 ? 15.602 -23.359 -0.668 1 98.56 121 ASP B N 1
ATOM 2457 C CA . ASP B 1 121 ? 15.961 -24.594 -1.354 1 98.56 121 ASP B CA 1
ATOM 2458 C C . ASP B 1 121 ? 15.305 -24.672 -2.732 1 98.56 121 ASP B C 1
ATOM 2460 O O . ASP B 1 121 ? 14.672 -23.703 -3.176 1 98.56 121 ASP B O 1
ATOM 2464 N N . LEU B 1 122 ? 15.508 -25.781 -3.361 1 98.44 122 LEU B N 1
ATOM 2465 C CA . LEU B 1 122 ? 14.984 -25.938 -4.715 1 98.44 122 LEU B CA 1
ATOM 2466 C C . LEU B 1 122 ? 13.727 -26.797 -4.727 1 98.44 122 LEU B C 1
ATOM 2468 O O . LEU B 1 122 ? 13.406 -27.406 -5.742 1 98.44 122 LEU B O 1
ATOM 2472 N N . GLU B 1 123 ? 13.086 -26.828 -3.564 1 98.25 123 GLU B N 1
ATOM 2473 C CA . GLU B 1 123 ? 11.82 -27.562 -3.479 1 98.25 123 GLU B CA 1
ATOM 2474 C C . GLU B 1 123 ? 10.641 -26.641 -3.791 1 98.25 123 GLU B C 1
ATOM 2476 O O . GLU B 1 123 ? 10.008 -26.109 -2.879 1 98.25 123 GLU B O 1
ATOM 2481 N N . PHE B 1 124 ? 10.391 -26.422 -5.012 1 98.69 124 PHE B N 1
ATOM 2482 C CA . PHE B 1 124 ? 9.25 -25.641 -5.469 1 98.69 124 PHE B CA 1
ATOM 2483 C C . PHE B 1 124 ? 8.461 -26.422 -6.52 1 98.69 124 PHE B C 1
ATOM 2485 O O . PHE B 1 124 ? 8.977 -27.344 -7.148 1 98.69 124 PHE B O 1
ATOM 2492 N N . ARG B 1 125 ? 7.234 -26.094 -6.664 1 98.5 125 ARG B N 1
ATOM 2493 C CA . ARG B 1 125 ? 6.34 -26.656 -7.672 1 98.5 125 ARG B CA 1
ATOM 2494 C C . ARG B 1 125 ? 5.152 -25.734 -7.922 1 98.5 125 ARG B C 1
ATOM 2496 O O . ARG B 1 125 ? 4.867 -24.844 -7.117 1 98.5 125 ARG B O 1
ATOM 2503 N N . ALA B 1 126 ? 4.48 -25.984 -9.008 1 98.44 126 ALA B N 1
ATOM 2504 C CA . ALA B 1 126 ? 3.311 -25.188 -9.352 1 98.44 126 ALA B CA 1
ATOM 2505 C C . ALA B 1 126 ? 2.195 -25.375 -8.328 1 98.44 126 ALA B C 1
ATOM 2507 O O . ALA B 1 126 ? 1.841 -26.516 -7.996 1 98.44 126 ALA B O 1
ATOM 2508 N N . GLY B 1 127 ? 1.745 -24.234 -7.742 1 96 127 GLY B N 1
ATOM 2509 C CA . GLY B 1 127 ? 0.517 -24.281 -6.965 1 96 127 GLY B CA 1
ATOM 2510 C C . GLY B 1 127 ? -0.733 -24.281 -7.824 1 96 127 GLY B C 1
ATOM 2511 O O . GLY B 1 127 ? -0.653 -24.438 -9.047 1 96 127 GLY B O 1
ATOM 2512 N N . GLU B 1 128 ? -1.835 -24.062 -7.246 1 92 128 GLU B N 1
ATOM 2513 C CA . GLU B 1 128 ? -3.129 -24.172 -7.914 1 92 128 GLU B CA 1
ATOM 2514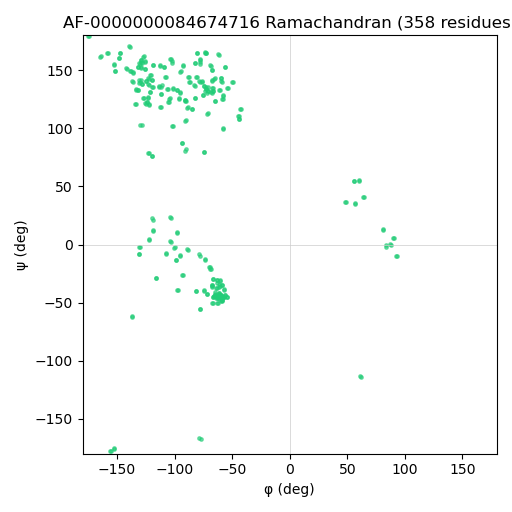 C C . GLU B 1 128 ? -3.293 -23.094 -8.984 1 92 128 GLU B C 1
ATOM 2516 O O . GLU B 1 128 ? -3.953 -23.328 -10 1 92 128 GLU B O 1
ATOM 2521 N N . GLU B 1 129 ? -2.656 -21.938 -8.797 1 94.25 129 GLU B N 1
ATOM 2522 C CA . GLU B 1 129 ? -2.842 -20.812 -9.695 1 94.25 129 GLU B CA 1
ATOM 2523 C C . GLU B 1 129 ? -1.723 -20.734 -10.734 1 94.25 129 GLU B C 1
ATOM 2525 O O . GLU B 1 129 ? -1.613 -19.75 -11.469 1 94.25 129 GLU B O 1
ATOM 2530 N N . SER B 1 130 ? -0.937 -21.781 -10.797 1 98 130 SER B N 1
ATOM 2531 C CA . SER B 1 130 ? 0.204 -21.781 -11.711 1 98 130 SER B CA 1
ATOM 2532 C C . SER B 1 130 ? 0.229 -23.062 -12.547 1 98 130 SER B C 1
ATOM 2534 O O . SER B 1 130 ? -0.059 -24.156 -12.039 1 98 130 SER B O 1
ATOM 2536 N N . LEU B 1 131 ? 0.551 -22.906 -13.812 1 98.5 131 LEU B N 1
ATOM 2537 C CA . LEU B 1 131 ? 0.715 -24.047 -14.703 1 98.5 131 LEU B CA 1
ATOM 2538 C C . LEU B 1 131 ? 2.092 -24.672 -14.531 1 98.5 131 LEU B C 1
ATOM 2540 O O . LEU B 1 131 ? 2.236 -25.891 -14.625 1 98.5 131 LEU B O 1
ATOM 2544 N N . GLU B 1 132 ? 3.02 -23.812 -14.383 1 98.38 132 GLU B N 1
ATOM 2545 C CA . GLU B 1 132 ? 4.418 -24.219 -14.25 1 98.38 132 GLU B CA 1
ATOM 2546 C C . GLU B 1 132 ? 5.211 -23.188 -13.445 1 98.38 132 GLU B C 1
ATOM 2548 O O . GLU B 1 132 ? 4.789 -22.031 -13.32 1 98.38 132 GLU B O 1
ATOM 2553 N N . VAL B 1 133 ? 6.281 -23.672 -12.836 1 98.75 133 VAL B N 1
ATOM 2554 C CA . VAL B 1 133 ? 7.242 -22.828 -12.133 1 98.75 133 VAL B CA 1
ATOM 2555 C C . VAL B 1 133 ? 8.664 -23.219 -12.531 1 98.75 133 VAL B C 1
ATOM 2557 O O . VAL B 1 133 ? 8.984 -24.406 -12.609 1 98.75 133 VAL B O 1
ATOM 2560 N N . GLN B 1 134 ? 9.461 -22.188 -12.828 1 98.62 134 GLN B N 1
ATOM 2561 C CA . GLN B 1 134 ? 10.781 -22.5 -13.367 1 98.62 134 GLN B CA 1
ATOM 2562 C C . GLN B 1 134 ? 11.789 -21.406 -13.023 1 98.62 134 GLN B C 1
ATOM 2564 O O . GLN B 1 134 ? 11.422 -20.234 -12.883 1 98.62 134 GLN B O 1
ATOM 2569 N N . LEU B 1 135 ? 12.984 -21.828 -12.891 1 98.88 135 LEU B N 1
ATOM 2570 C CA . LEU B 1 135 ? 14.094 -20.906 -12.734 1 98.88 135 LEU B CA 1
ATOM 2571 C C . LEU B 1 135 ? 14.641 -20.453 -14.086 1 98.88 135 LEU B C 1
ATOM 2573 O O . LEU B 1 135 ? 14.766 -21.266 -15.008 1 98.88 135 LEU B O 1
ATOM 2577 N N . PHE B 1 136 ? 14.977 -19.156 -14.164 1 98.88 136 PHE B N 1
ATOM 2578 C CA . PHE B 1 136 ? 15.492 -18.594 -15.414 1 98.88 136 PHE B CA 1
ATOM 2579 C C . PHE B 1 136 ? 16.75 -17.781 -15.156 1 98.88 136 PHE B C 1
ATOM 2581 O O . PHE B 1 136 ? 16.781 -16.953 -14.242 1 98.88 136 PHE B O 1
ATOM 2588 N N . HIS B 1 137 ? 17.734 -18.078 -16.031 1 98.69 137 HIS B N 1
ATOM 2589 C CA . HIS B 1 137 ? 18.734 -17.031 -16.219 1 98.69 137 HIS B CA 1
ATOM 2590 C C . HIS B 1 137 ? 18.188 -15.867 -17.031 1 98.69 137 HIS B C 1
ATOM 2592 O O . HIS B 1 137 ? 17.156 -16.016 -17.703 1 98.69 137 HIS B O 1
ATOM 2598 N N . GLU B 1 138 ? 18.875 -14.758 -17 1 98.69 138 GLU B N 1
ATOM 2599 C CA . GLU B 1 138 ? 18.406 -13.555 -17.688 1 98.69 138 GLU B CA 1
ATOM 2600 C C . GLU B 1 138 ? 18.125 -13.844 -19.172 1 98.69 138 GLU B C 1
ATOM 2602 O O . GLU B 1 138 ? 17.094 -13.453 -19.703 1 98.69 138 GLU B O 1
ATOM 2607 N N . HIS B 1 139 ? 19.062 -14.547 -19.75 1 98.5 139 HIS B N 1
ATOM 2608 C CA . HIS B 1 139 ? 18.984 -14.781 -21.188 1 98.5 139 HIS B CA 1
ATOM 2609 C C . HIS B 1 139 ? 17.891 -15.797 -21.531 1 98.5 139 HIS B C 1
ATOM 2611 O O . HIS B 1 139 ? 17.5 -15.938 -22.688 1 98.5 139 HIS B O 1
ATOM 2617 N N . GLU B 1 140 ? 17.375 -16.5 -20.516 1 98.69 140 GLU B N 1
ATOM 2618 C CA . GLU B 1 140 ? 16.359 -17.531 -20.719 1 98.69 140 GLU B CA 1
ATOM 2619 C C . GLU B 1 140 ? 14.961 -17 -20.422 1 98.69 140 GLU B C 1
ATOM 2621 O O . GLU B 1 140 ? 13.969 -17.641 -20.75 1 98.69 140 GLU B O 1
ATOM 2626 N N . VAL B 1 141 ? 14.891 -15.828 -19.781 1 98.81 141 VAL B N 1
ATOM 2627 C CA . VAL B 1 141 ? 13.594 -15.258 -19.406 1 98.81 141 VAL B CA 1
ATOM 2628 C C . VAL B 1 141 ? 12.742 -15.07 -20.656 1 98.81 141 VAL B C 1
ATOM 2630 O O . VAL B 1 141 ? 13.211 -14.539 -21.672 1 98.81 141 VAL B O 1
ATOM 2633 N N . PRO B 1 142 ? 11.562 -15.562 -20.609 1 98.5 142 PRO B N 1
ATOM 2634 C CA . PRO B 1 142 ? 10.664 -15.312 -21.734 1 98.5 142 PRO B CA 1
ATOM 2635 C C . PRO B 1 142 ? 10.125 -13.883 -21.75 1 98.5 142 PRO B C 1
ATOM 2637 O O . PRO B 1 142 ? 8.938 -13.664 -21.516 1 98.5 142 PRO B O 1
ATOM 2640 N N . TRP B 1 143 ? 10.844 -12.961 -22.188 1 98.62 143 TRP B N 1
ATOM 2641 C CA . TRP B 1 143 ? 10.594 -11.531 -22.062 1 98.62 143 TRP B CA 1
ATOM 2642 C C . TRP B 1 143 ? 9.305 -11.133 -22.781 1 98.62 143 TRP B C 1
ATOM 2644 O O . TRP B 1 143 ? 8.602 -10.219 -22.344 1 98.62 143 TRP B O 1
ATOM 2654 N N . GLN B 1 144 ? 8.969 -11.789 -23.781 1 97.94 144 GLN B N 1
ATOM 2655 C CA . GLN B 1 144 ? 7.805 -11.438 -24.594 1 97.94 144 GLN B CA 1
ATOM 2656 C C . GLN B 1 144 ? 6.543 -12.125 -24.078 1 97.94 144 GLN B C 1
ATOM 2658 O O . GLN B 1 144 ? 5.441 -11.859 -24.562 1 97.94 144 GLN B O 1
ATOM 2663 N N . GLU B 1 145 ? 6.711 -12.93 -23.109 1 98.44 145 GLU B N 1
ATOM 2664 C CA . GLU B 1 145 ? 5.586 -13.688 -22.578 1 98.44 145 GLU B CA 1
ATOM 2665 C C . GLU B 1 145 ? 5.355 -13.367 -21.109 1 98.44 145 GLU B C 1
ATOM 2667 O O . GLU B 1 145 ? 4.793 -14.172 -20.359 1 98.44 145 GLU B O 1
ATOM 2672 N N . LEU B 1 146 ? 5.801 -12.25 -20.672 1 98.62 146 LEU B N 1
ATOM 2673 C CA . LEU B 1 146 ? 5.547 -11.805 -19.312 1 98.62 146 LEU B CA 1
ATOM 2674 C C . LEU B 1 146 ? 4.141 -11.234 -19.172 1 98.62 146 LEU B C 1
ATOM 2676 O O . LEU B 1 146 ? 3.666 -10.523 -20.078 1 98.62 146 LEU B O 1
ATOM 2680 N N . ALA B 1 147 ? 3.533 -11.508 -18.109 1 98.06 147 ALA B N 1
ATOM 2681 C CA . ALA B 1 147 ? 2.105 -11.25 -17.938 1 98.06 147 ALA B CA 1
ATOM 2682 C C . ALA B 1 147 ? 1.832 -9.758 -17.797 1 98.06 147 ALA B C 1
ATOM 2684 O O . ALA B 1 147 ? 0.837 -9.25 -18.328 1 98.06 147 ALA B O 1
ATOM 2685 N N . PHE B 1 148 ? 2.631 -9.047 -17.047 1 96.81 148 PHE B N 1
ATOM 2686 C CA . PHE B 1 148 ? 2.342 -7.66 -16.688 1 96.81 148 PHE B CA 1
ATOM 2687 C C . PHE B 1 148 ? 3.59 -6.797 -16.828 1 96.81 148 PHE B C 1
ATOM 2689 O O . PHE B 1 148 ? 4.703 -7.262 -16.578 1 96.81 148 PHE B O 1
ATOM 2696 N N . PRO B 1 149 ? 3.389 -5.547 -17.172 1 96.81 149 PRO B N 1
ATOM 2697 C CA . PRO B 1 149 ? 4.535 -4.648 -17.312 1 96.81 149 PRO B CA 1
ATOM 2698 C C . PRO B 1 149 ? 5.344 -4.516 -16.031 1 96.81 149 PRO B C 1
ATOM 2700 O O . PRO B 1 149 ? 6.566 -4.348 -16.078 1 96.81 149 PRO B O 1
ATOM 2703 N N . THR B 1 150 ? 4.707 -4.551 -14.883 1 97.94 150 THR B N 1
ATOM 2704 C CA . THR B 1 150 ? 5.387 -4.418 -13.602 1 97.94 150 THR B CA 1
ATOM 2705 C C . THR B 1 150 ? 6.398 -5.543 -13.406 1 97.94 150 THR B C 1
ATOM 2707 O O . THR B 1 150 ? 7.473 -5.332 -12.844 1 97.94 150 THR B O 1
ATOM 2710 N N . VAL B 1 151 ? 6.094 -6.707 -13.859 1 98.56 151 VAL B N 1
ATOM 2711 C CA . VAL B 1 151 ? 6.973 -7.867 -13.758 1 98.56 151 VAL B CA 1
ATOM 2712 C C . VAL B 1 151 ? 8.211 -7.656 -14.625 1 98.56 151 VAL B C 1
ATOM 2714 O O . VAL B 1 151 ? 9.344 -7.812 -14.156 1 98.56 151 VAL B O 1
ATOM 2717 N N . GLY B 1 152 ? 7.914 -7.27 -15.883 1 98.56 152 GLY B N 1
ATOM 2718 C CA . GLY B 1 152 ? 9.023 -7.004 -16.781 1 98.56 152 GLY B CA 1
ATOM 2719 C C . GLY B 1 152 ? 9.961 -5.926 -16.266 1 98.56 152 GLY B C 1
ATOM 2720 O O . GLY B 1 152 ? 11.188 -6.086 -16.328 1 98.56 152 GLY B O 1
ATOM 2721 N N . ARG B 1 153 ? 9.414 -4.84 -15.781 1 98.56 153 ARG B N 1
ATOM 2722 C CA . ARG B 1 153 ? 10.211 -3.74 -15.242 1 98.56 153 ARG B CA 1
ATOM 2723 C C . ARG B 1 153 ? 11.047 -4.199 -14.055 1 98.56 153 ARG B C 1
ATOM 2725 O O . ARG B 1 153 ? 12.227 -3.869 -13.961 1 98.56 153 ARG B O 1
ATOM 2732 N N . THR B 1 154 ? 10.469 -4.957 -13.195 1 98.81 154 THR B N 1
ATOM 2733 C CA . THR B 1 154 ? 11.172 -5.469 -12.023 1 98.81 154 THR B CA 1
ATOM 2734 C C . THR B 1 154 ? 12.344 -6.352 -12.438 1 98.81 154 THR B C 1
ATOM 2736 O O . THR B 1 154 ? 13.453 -6.199 -11.914 1 98.81 154 THR B O 1
ATOM 2739 N N . LEU B 1 155 ? 12.094 -7.238 -13.367 1 98.88 155 LEU B N 1
ATOM 2740 C CA . LEU B 1 155 ? 13.141 -8.148 -13.82 1 98.88 155 LEU B CA 1
ATOM 2741 C C . LEU B 1 155 ? 14.273 -7.379 -14.5 1 98.88 155 LEU B C 1
ATOM 2743 O O . LEU B 1 155 ? 15.445 -7.664 -14.266 1 98.88 155 LEU B O 1
ATOM 2747 N N . LYS B 1 156 ? 13.898 -6.414 -15.336 1 98.69 156 LYS B N 1
ATOM 2748 C CA . LYS B 1 156 ? 14.914 -5.598 -15.992 1 98.69 156 LYS B CA 1
ATOM 2749 C C . LYS B 1 156 ? 15.781 -4.875 -14.969 1 98.69 156 LYS B C 1
ATOM 2751 O O . LYS B 1 156 ? 17.016 -4.867 -15.078 1 98.69 156 LYS B O 1
ATOM 2756 N N . CYS B 1 157 ? 15.148 -4.27 -14.016 1 98.69 157 CYS B N 1
ATOM 2757 C CA . CYS B 1 157 ? 15.891 -3.607 -12.945 1 98.69 157 CYS B CA 1
ATOM 2758 C C . CYS B 1 157 ? 16.828 -4.586 -12.242 1 98.69 157 CYS B C 1
ATOM 2760 O O . CYS B 1 157 ? 18 -4.285 -12.016 1 98.69 157 CYS B O 1
ATOM 2762 N N . PHE B 1 158 ? 16.359 -5.754 -11.93 1 98.88 158 PHE B N 1
ATOM 2763 C CA . PHE B 1 158 ? 17.094 -6.73 -11.141 1 98.88 158 PHE B CA 1
ATOM 2764 C C . PHE B 1 158 ? 18.359 -7.16 -11.859 1 98.88 158 PHE B C 1
ATOM 2766 O O . PHE B 1 158 ? 19.453 -7.156 -11.281 1 98.88 158 PHE B O 1
ATOM 2773 N N . PHE B 1 159 ? 18.203 -7.523 -13.062 1 98.75 159 PHE B N 1
ATOM 2774 C CA . PHE B 1 159 ? 19.359 -8.039 -13.789 1 98.75 159 PHE B CA 1
ATOM 2775 C C . PHE B 1 159 ? 20.391 -6.941 -14.016 1 98.75 159 PHE B C 1
ATOM 2777 O O . PHE B 1 159 ? 21.594 -7.199 -14.016 1 98.75 159 PHE B O 1
ATOM 2784 N N . ALA B 1 160 ? 19.938 -5.738 -14.258 1 98.38 160 ALA B N 1
ATOM 2785 C CA . ALA B 1 160 ? 20.859 -4.613 -14.352 1 98.38 160 ALA B CA 1
ATOM 2786 C C . ALA B 1 160 ? 21.578 -4.375 -13.016 1 98.38 160 ALA B C 1
ATOM 2788 O O . ALA B 1 160 ? 22.797 -4.184 -12.977 1 98.38 160 ALA B O 1
ATOM 2789 N N . ASP B 1 161 ? 20.828 -4.387 -11.953 1 98.5 161 ASP B N 1
ATOM 2790 C CA . ASP B 1 161 ? 21.359 -4.113 -10.625 1 98.5 161 ASP B CA 1
ATOM 2791 C C . ASP B 1 161 ? 22.312 -5.215 -10.18 1 98.5 161 ASP B C 1
ATOM 2793 O O . ASP B 1 161 ? 23.266 -4.953 -9.438 1 98.5 161 ASP B O 1
ATOM 2797 N N . ARG B 1 162 ? 22 -6.402 -10.586 1 97.69 162 ARG B N 1
ATOM 2798 C CA . ARG B 1 162 ? 22.844 -7.535 -10.234 1 97.69 162 ARG B CA 1
ATOM 2799 C C . ARG B 1 162 ? 24.281 -7.312 -10.711 1 97.69 162 ARG B C 1
ATOM 2801 O O . ARG B 1 162 ? 25.234 -7.656 -10.016 1 97.69 162 ARG B O 1
ATOM 2808 N N . ARG B 1 163 ? 24.391 -6.742 -11.875 1 96.69 163 ARG B N 1
ATOM 2809 C CA . ARG B 1 163 ? 25.703 -6.465 -12.438 1 96.69 163 ARG B CA 1
ATOM 2810 C C . ARG B 1 163 ? 26.484 -5.5 -11.555 1 96.69 163 ARG B C 1
ATOM 2812 O O . ARG B 1 163 ? 27.703 -5.605 -11.438 1 96.69 163 ARG B O 1
ATOM 2819 N N . GLU B 1 164 ? 25.797 -4.59 -10.93 1 96.75 164 GLU B N 1
ATOM 2820 C CA . GLU B 1 164 ? 26.406 -3.574 -10.086 1 96.75 164 GLU B CA 1
ATOM 2821 C C . GLU B 1 164 ? 26.391 -3.998 -8.617 1 96.75 164 GLU B C 1
ATOM 2823 O O . GLU B 1 164 ? 26.969 -3.314 -7.766 1 96.75 164 GLU B O 1
ATOM 2828 N N . GLN B 1 165 ? 25.719 -5.023 -8.359 1 96.56 165 GLN B N 1
ATOM 2829 C CA . GLN B 1 165 ? 25.562 -5.539 -7 1 96.56 165 GLN B CA 1
ATOM 2830 C C . GLN B 1 165 ? 24.984 -4.473 -6.07 1 96.56 165 GLN B C 1
ATOM 2832 O O . GLN B 1 165 ? 25.469 -4.289 -4.953 1 96.56 165 GLN B O 1
ATOM 2837 N N . HIS B 1 166 ? 24.156 -3.707 -6.523 1 97.44 166 HIS B N 1
ATOM 2838 C CA . HIS B 1 166 ? 23.422 -2.672 -5.805 1 97.44 166 HIS B CA 1
ATOM 2839 C C . HIS B 1 166 ? 21.953 -2.695 -6.168 1 97.44 166 HIS B C 1
ATOM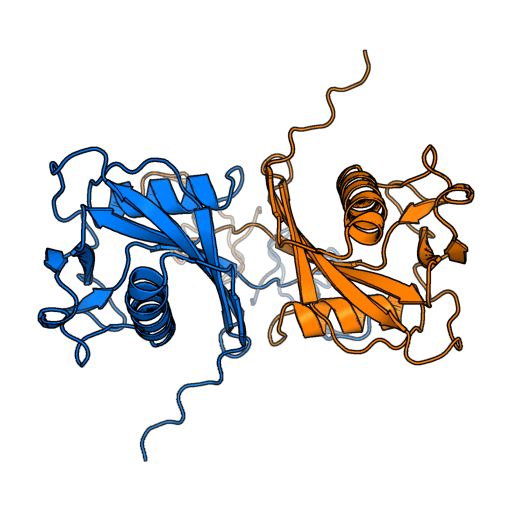 2841 O O . HIS B 1 166 ? 21.594 -2.541 -7.336 1 97.44 166 HIS B O 1
ATOM 2847 N N . TYR B 1 167 ? 21.125 -2.883 -5.207 1 98.25 167 TYR B N 1
ATOM 2848 C CA . TYR B 1 167 ? 19.703 -3.102 -5.426 1 98.25 167 TYR B CA 1
ATOM 2849 C C . TYR B 1 167 ? 18.875 -2.016 -4.754 1 98.25 167 TYR B C 1
ATOM 2851 O O . TYR B 1 167 ? 18.234 -2.258 -3.725 1 98.25 167 TYR B O 1
ATOM 2859 N N . PRO B 1 168 ? 18.812 -0.856 -5.301 1 97.88 168 PRO B N 1
ATOM 2860 C CA . PRO B 1 168 ? 18.031 0.221 -4.684 1 97.88 168 PRO B CA 1
ATOM 2861 C C . PRO B 1 168 ? 16.531 -0.05 -4.699 1 97.88 168 PRO B C 1
ATOM 2863 O O . PRO B 1 168 ? 16.047 -0.765 -5.574 1 97.88 168 PRO B O 1
ATOM 2866 N N . ILE B 1 169 ? 15.812 0.462 -3.734 1 98.5 169 ILE B N 1
ATOM 2867 C CA . ILE B 1 169 ? 14.359 0.448 -3.752 1 98.5 169 ILE B CA 1
ATOM 2868 C C . ILE B 1 169 ? 13.844 1.483 -4.75 1 98.5 169 ILE B C 1
ATOM 2870 O O . ILE B 1 169 ? 14.359 2.602 -4.812 1 98.5 169 ILE B O 1
ATOM 2874 N N . ARG B 1 170 ? 12.844 1.104 -5.551 1 98 170 ARG B N 1
ATOM 2875 C CA . ARG B 1 170 ? 12.289 1.99 -6.57 1 98 170 ARG B CA 1
ATOM 2876 C C . ARG B 1 170 ? 10.781 2.146 -6.406 1 98 170 ARG B C 1
ATOM 2878 O O . ARG B 1 170 ? 10.086 1.181 -6.09 1 98 170 ARG B O 1
ATOM 2885 N N . ASN B 1 171 ? 10.352 3.305 -6.609 1 98.38 171 ASN B N 1
ATOM 2886 C CA . ASN B 1 171 ? 8.93 3.625 -6.711 1 98.38 171 ASN B CA 1
ATOM 2887 C C . ASN B 1 171 ? 8.617 4.363 -8.008 1 98.38 171 ASN B C 1
ATOM 2889 O O . ASN B 1 171 ? 9.188 5.418 -8.289 1 98.38 171 ASN B O 1
ATOM 2893 N N . GLU B 1 172 ? 7.734 3.783 -8.805 1 97.31 172 GLU B N 1
ATOM 2894 C CA . GLU B 1 172 ? 7.398 4.352 -10.109 1 97.31 172 GLU B CA 1
ATOM 2895 C C . GLU B 1 172 ? 5.895 4.312 -10.352 1 97.31 172 GLU B C 1
ATOM 2897 O O . GLU B 1 172 ? 5.219 3.359 -9.961 1 97.31 172 GLU B O 1
ATOM 2902 N N . GLY B 1 173 ? 5.414 5.379 -10.953 1 95.44 173 GLY B N 1
ATOM 2903 C CA . GLY B 1 173 ? 4.066 5.332 -11.5 1 95.44 173 GLY B CA 1
ATOM 2904 C C . GLY B 1 173 ? 4.008 4.695 -12.875 1 95.44 173 GLY B C 1
ATOM 2905 O O . GLY B 1 173 ? 4.887 4.926 -13.711 1 95.44 173 GLY B O 1
ATOM 2906 N N . MET B 1 174 ? 3.008 3.844 -13.078 1 90.5 174 MET B N 1
ATOM 2907 C CA . MET B 1 174 ? 2.861 3.221 -14.391 1 90.5 174 MET B CA 1
ATOM 2908 C C . MET B 1 174 ? 1.6 3.719 -15.094 1 90.5 174 MET B C 1
ATOM 2910 O O . MET B 1 174 ? 0.533 3.787 -14.484 1 90.5 174 MET B O 1
ATOM 2914 N N . ALA B 1 175 ? 1.75 4.152 -16.312 1 81 175 ALA B N 1
ATOM 2915 C CA . ALA B 1 175 ? 0.627 4.582 -17.156 1 81 175 ALA B CA 1
ATOM 2916 C C . ALA B 1 175 ? -0.117 3.383 -17.734 1 81 175 ALA B C 1
ATOM 2918 O O . ALA B 1 175 ? 0.43 2.279 -17.797 1 81 175 ALA B O 1
ATOM 2919 N N . PRO B 1 176 ? -1.421 3.639 -18.062 1 75.81 176 PRO B N 1
ATOM 2920 C CA . PRO B 1 176 ? -2.162 2.545 -18.703 1 75.81 176 PRO B CA 1
ATOM 2921 C C . PRO B 1 176 ? -1.518 2.072 -20 1 75.81 176 PRO B C 1
ATOM 2923 O O . PRO B 1 176 ? -0.856 2.855 -20.688 1 75.81 176 PRO B O 1
ATOM 2926 N N . LEU B 1 177 ? -1.527 0.804 -20.172 1 63.16 177 LEU B N 1
ATOM 2927 C CA . LEU B 1 177 ? -1.083 0.305 -21.469 1 63.16 177 LEU B CA 1
ATOM 2928 C C . LEU B 1 177 ? -1.921 0.9 -22.594 1 63.16 177 LEU B C 1
ATOM 2930 O O . LEU B 1 177 ? -3.15 0.951 -22.5 1 63.16 177 LEU B O 1
ATOM 2934 N N . ARG B 1 178 ? -1.301 1.98 -23.281 1 50.25 178 ARG B N 1
ATOM 2935 C CA . ARG B 1 178 ? -1.995 2.441 -24.469 1 50.25 178 ARG B CA 1
ATOM 2936 C C . ARG B 1 178 ? -2.482 1.266 -25.312 1 50.25 178 ARG B C 1
ATOM 2938 O O . ARG B 1 178 ? -1.742 0.306 -25.531 1 50.25 178 ARG B O 1
ATOM 2945 N N . PRO B 1 179 ? -3.863 1.15 -25.453 1 45.09 179 PRO B N 1
ATOM 2946 C CA . PRO B 1 179 ? -4.312 0.142 -26.422 1 45.09 179 PRO B CA 1
ATOM 2947 C C . PRO B 1 179 ? -3.516 0.174 -27.719 1 45.09 179 PRO B C 1
ATOM 2949 O O . PRO B 1 179 ? -3.07 1.241 -28.156 1 45.09 179 PRO B O 1
ATOM 2952 N N . ARG B 1 180 ? -2.717 -0.854 -27.828 1 34.88 180 ARG B N 1
ATOM 2953 C CA . ARG B 1 180 ? -2.164 -0.889 -29.172 1 34.88 180 ARG B CA 1
ATOM 2954 C C . ARG B 1 180 ? -3.248 -0.631 -30.219 1 34.88 180 ARG B C 1
ATOM 2956 O O . ARG B 1 180 ? -4.344 -1.187 -30.125 1 34.88 180 ARG B O 1
ATOM 2963 N N . ASP B 1 181 ? -3.107 0.662 -30.906 1 29.06 181 ASP B N 1
ATOM 2964 C CA . ASP B 1 181 ? -3.914 0.731 -32.125 1 29.06 181 ASP B CA 1
ATOM 2965 C C . ASP B 1 181 ? -3.842 -0.578 -32.906 1 29.06 181 ASP B C 1
ATOM 2967 O O . ASP B 1 181 ? -2.777 -1.193 -33 1 29.06 181 ASP B O 1
#

pLDDT: mean 95.8, std 9.42, range [28.88, 98.94]

Nearest PDB structures (foldseek):
  3cng-assembly1_B  TM=9.721E-01  e=4.198E-28  Nitrosomonas europaea ATCC 19718
  5hzx-assembly2_B  TM=7.404E-01  e=1.241E-08  Danio rerio
  5mzf-assembly2_B  TM=7.287E-01  e=1.768E-08  Canis lupus familiaris
  5mzf-assembly4_D  TM=7.429E-01  e=4.813E-08  Canis lupus familiaris
  5anv-assembly1_A  TM=7.354E-01  e=8.179E-08  Homo sapiens

Sequence (362 aa):
MKFCSQCGGPVEQRIPQGDNRLRYVCPQCQTIHYQNPRIVAGCLPVWGEQVLLCRRAIEPRRGFWTLPAGFMENGETMAEAAMRETDEEACARVRDLHLYTLFDLPHISQLYVFFRAELIDLEFRAGEESLEVQLFHEHEVPWQELAFPTVGRTLKCFFADRREQHYPIRNEGMAPLRPRDMKFCSQCGGPVEQRIPQGDNRLRYVCPQCQTIHYQNPRIVAGCLPVWGEQVLLCRRAIEPRRGFWTLPAGFMENGETMAEAAMRETDEEACARVRDLHLYTLFDLPHISQLYVFFRAELIDLEFRAGEESLEVQLFHEHEVPWQELAFPTVGRTLKCFFADRREQHYPIRNEGMAPLRPRD